Protein 4N91 (pdb70)

Radius of gyration: 19.07 Å; Cα contacts (8 Å, |Δi|>4): 587; chains: 1; bounding box: 36×55×44 Å

Solvent-accessible surface area: 12850 Å² total

InterPro domains:
  IPR004682 TRAP transporter solute receptor, DctP family [PIRSF006470] (8-317)
  IPR004682 TRAP transporter solute receptor, DctP family [TIGR00787] (36-278)
  IPR018389 TRAP transporter solute receptor DctP [PF03480] (36-317)
  IPR018389 TRAP transporter solute receptor DctP [PTHR33376] (1-332)
  IPR038404 TRAP transporter solute receptor DctP superfamily [G3DSA:3.40.190.170] (30-340)

Foldseek 3Di:
DAEAEEEEQFDCLALLVQLVVLLQCLLCVVVVVPYHYDYYYNQPCHFLVVVLCQLVPVHFKYKAWLQQCCVQPVQSCQQVFKPLAQDVQLVVVLCDCVQCVCVQCVRVVSFKGFQDWFDFDWKFKWFFDDADQFLVVQAPFEEEDEPHPLVQPCLSNHGYDYTLLCPQVCLVVVVGGIYMGALCCPRVVNLVRTQHTEPEIGIIITMMGGNCVQVPDDPVSNVSSSVSVVSSRVSSHVVNVVVSVVSVVVSVCRHDYHYHDHVNVCVSRVVSVVVSCVVDVVNVVSSVVSVVSCVVDHD

Sequence (299 aa):
KTIIRVGHNQSQNHPTHLGLLAFEEYVEDKLGDKYDIQVYPSELLGSQIDVQLTQTGAINICVASNAILETFNDVWEIFNLPYLFASSEAYHHVDDPEIVKPIFESTREGGFEGVTWLDAGSRSFYTKDKPVNSPEDLSGLKIRVQQQSPTNVRDLLGSSASPGFGEVYTALQSGIIDGAENNESLTDNGHGEVCKYYSSYDHQVPDIVIANYSWLEGLPEEDRKVFDEGFKVLNEVQRKEWKVAVDKAKEKASEGVEFIYPDQKPFVDAVAPLTKEVLERNDKLAPFYDAIQKYNEEYPA

B-factor: mean 26.46, std 11.67, range [7.42, 79.99]

Structure (mmCIF, N/CA/C/O backbone):
data_4N91
#
_entry.id   4N91
#
_cell.length_a   107.216
_cell.length_b   107.216
_cell.length_c   66.417
_cell.angle_alpha   90.00
_cell.angle_beta   90.00
_cell.angle_gamma   120.00
#
_symmetry.space_group_name_H-M   'P 31 2 1'
#
loop_
_entity.id
_entity.type
_entity.pdbx_description
1 polymer 'TRAP dicarboxylate transporter, DctP subunit'
2 non-polymer 'alpha-D-glucopyranuronic acid'
3 non-polymer 'beta-D-glucopyranuronic acid'
4 non-polymer 'CHLORIDE ION'
5 non-polymer 'TETRAETHYLENE GLYCOL'
6 water water
#
loop_
_atom_site.group_PDB
_atom_site.id
_atom_site.type_symbol
_atom_site.label_atom_id
_atom_site.label_alt_id
_atom_site.label_comp_id
_atom_site.label_asym_id
_atom_site.label_entity_id
_atom_site.label_seq_id
_atom_site.pdbx_PDB_ins_code
_atom_site.Cartn_x
_atom_site.Cartn_y
_atom_site.Cartn_z
_atom_site.occupancy
_atom_site.B_iso_or_equiv
_atom_site.auth_seq_id
_atom_site.auth_comp_id
_atom_site.auth_asym_id
_atom_site.auth_atom_id
_atom_site.pdbx_PDB_model_num
ATOM 1 N N . LYS A 1 30 ? 12.125 18.629 21.636 1.00 54.12 30 LYS A N 1
ATOM 2 C CA . LYS A 1 30 ? 12.159 19.760 20.710 1.00 51.12 30 LYS A CA 1
ATOM 3 C C . LYS A 1 30 ? 13.508 20.451 20.723 1.00 50.50 30 LYS A C 1
ATOM 4 O O . LYS A 1 30 ? 14.315 20.266 21.633 1.00 55.27 30 LYS A O 1
ATOM 22 N N . THR A 1 31 ? 13.728 21.275 19.709 1.00 41.84 31 THR A N 1
ATOM 23 C CA . THR A 1 31 ? 14.904 22.117 19.641 1.00 37.46 31 THR A CA 1
ATOM 24 C C . THR A 1 31 ? 14.588 23.420 20.373 1.00 28.80 31 THR A C 1
ATOM 25 O O . THR A 1 31 ? 13.629 24.103 20.027 1.00 32.33 31 THR A O 1
ATOM 36 N N . ILE A 1 32 ? 15.388 23.734 21.383 1.00 32.39 32 ILE A N 1
ATOM 37 C CA . ILE A 1 32 ? 15.207 24.952 22.168 1.00 30.94 32 ILE A CA 1
ATOM 38 C C . ILE A 1 32 ? 15.851 26.139 21.472 1.00 28.50 32 ILE A C 1
ATOM 39 O O . ILE A 1 32 ? 17.049 26.125 21.183 1.00 26.41 32 ILE A O 1
ATOM 55 N N . ILE A 1 33 ? 15.060 27.181 21.228 1.00 25.57 33 ILE A N 1
ATOM 56 C CA . ILE A 1 33 ? 15.580 28.417 20.674 1.00 20.40 33 ILE A CA 1
ATOM 57 C C . ILE A 1 33 ? 15.570 29.477 21.771 1.00 21.84 33 ILE A C 1
ATOM 58 O O . ILE A 1 33 ? 14.516 29.845 22.263 1.00 25.01 33 ILE A O 1
ATOM 74 N N . ARG A 1 34 ? 16.754 29.919 22.165 1.00 18.55 34 ARG A N 1
ATOM 75 C CA . ARG A 1 34 ? 16.899 30.868 23.274 1.00 16.33 34 ARG A CA 1
ATOM 76 C C . ARG A 1 34 ? 17.015 32.291 22.756 1.00 21.65 34 ARG A C 1
ATOM 77 O O . ARG A 1 34 ? 17.850 32.595 21.900 1.00 17.95 34 ARG A O 1
ATOM 98 N N . VAL A 1 35 ? 16.173 33.162 23.300 1.00 16.93 35 VAL A N 1
ATOM 99 C CA . VAL A 1 35 ? 16.026 34.518 22.813 1.00 15.89 35 VAL A CA 1
ATOM 100 C C . VAL A 1 35 ? 16.138 35.430 24.024 1.00 18.13 35 VAL A C 1
ATOM 101 O O . VAL A 1 35 ? 15.438 35.239 25.033 1.00 19.48 35 VAL A O 1
ATOM 114 N N . GLY A 1 36 ? 17.054 36.380 23.964 1.00 14.72 36 GLY A N 1
ATOM 115 C CA . GLY A 1 36 ? 17.221 37.290 25.071 1.00 12.79 36 GLY A CA 1
ATOM 116 C C . GLY A 1 36 ? 17.028 38.754 24.774 1.00 14.59 36 GLY A C 1
ATOM 117 O O . GLY A 1 36 ? 17.305 39.240 23.674 1.00 15.53 36 GLY A O 1
ATOM 121 N N . HIS A 1 37 ? 16.595 39.482 25.801 1.00 13.99 37 HIS A N 1
ATOM 122 C CA . HIS A 1 37 ? 16.566 40.927 25.754 1.00 11.69 37 HIS A CA 1
ATOM 123 C C . HIS A 1 37 ? 16.647 41.510 27.165 1.00 13.52 37 HIS A C 1
ATOM 124 O O . HIS A 1 37 ? 16.596 40.759 28.139 1.00 14.18 37 HIS A O 1
ATOM 139 N N . ASN A 1 38 ? 16.837 42.823 27.276 1.00 12.35 38 ASN A N 1
ATOM 140 C CA . ASN A 1 38 ? 17.132 43.448 28.555 1.00 13.92 38 ASN A CA 1
ATOM 141 C C . ASN A 1 38 ? 15.996 44.259 29.162 1.00 14.40 38 ASN A C 1
ATOM 142 O O . ASN A 1 38 ? 16.199 44.983 30.129 1.00 14.37 38 ASN A O 1
ATOM 153 N N . GLN A 1 39 ? 14.814 44.158 28.576 1.00 13.10 39 GLN A N 1
ATOM 154 C CA . GLN A 1 39 ? 13.641 44.955 28.978 1.00 13.76 39 GLN A CA 1
ATOM 155 C C . GLN A 1 39 ? 12.721 44.177 29.897 1.00 13.85 39 GLN A C 1
ATOM 156 O O . GLN A 1 39 ? 12.781 42.954 29.999 1.00 13.66 39 GLN A O 1
ATOM 170 N N . SER A 1 40 ? 11.824 44.901 30.549 1.00 15.34 40 SER A N 1
ATOM 171 C CA . SER A 1 40 ? 10.821 44.257 31.363 1.00 14.13 40 SER A CA 1
ATOM 172 C C . SER A 1 40 ? 9.820 43.478 30.524 1.00 14.76 40 SER A C 1
ATOM 173 O O . SER A 1 40 ? 9.702 43.660 29.288 1.00 16.24 40 SER A O 1
ATOM 181 N N . GLN A 1 41 ? 9.046 42.644 31.207 1.00 17.28 41 GLN A N 1
ATOM 182 C CA . GLN A 1 41 ? 7.982 41.879 30.560 1.00 17.21 41 GLN A CA 1
ATOM 183 C C . GLN A 1 41 ? 6.818 42.735 30.050 1.00 17.81 41 GLN A C 1
ATOM 184 O O . GLN A 1 41 ? 6.013 42.253 29.265 1.00 22.88 41 GLN A O 1
ATOM 198 N N . ASN A 1 42 ? 6.736 43.995 30.469 1.00 17.77 42 ASN A N 1
ATOM 199 C CA . ASN A 1 42 ? 5.694 44.897 29.986 1.00 19.04 42 ASN A CA 1
ATOM 200 C C . ASN A 1 42 ? 6.110 45.692 28.750 1.00 17.80 42 ASN A C 1
ATOM 201 O O . ASN A 1 42 ? 5.293 46.354 28.122 1.00 19.55 42 ASN A O 1
ATOM 212 N N . HIS A 1 43 ? 7.393 45.637 28.419 1.00 15.73 43 HIS A N 1
ATOM 213 C CA . HIS A 1 43 ? 7.937 46.502 27.383 1.00 14.92 43 HIS A CA 1
ATOM 214 C C . HIS A 1 43 ? 7.529 45.978 25.989 1.00 14.63 43 HIS A C 1
ATOM 215 O O . HIS A 1 43 ? 7.435 44.786 25.787 1.00 14.60 43 HIS A O 1
ATOM 230 N N . PRO A 1 44 ? 7.309 46.877 25.013 1.00 14.46 44 PRO A N 1
ATOM 231 C CA . PRO A 1 44 ? 7.008 46.491 23.618 1.00 14.57 44 PRO A CA 1
ATOM 232 C C . PRO A 1 44 ? 7.869 45.372 23.046 1.00 13.91 44 PRO A C 1
ATOM 233 O O . PRO A 1 44 ? 7.405 44.539 22.282 1.00 14.27 44 PRO A O 1
ATOM 244 N N . THR A 1 45 ? 9.159 45.396 23.325 1.00 13.22 45 THR A N 1
ATOM 245 C CA . THR A 1 45 ? 10.054 44.341 22.857 1.00 14.56 45 THR A CA 1
ATOM 246 C C . THR A 1 45 ? 9.709 42.973 23.378 1.00 15.23 45 THR A C 1
ATOM 247 O O . THR A 1 45 ? 9.757 41.997 22.634 1.00 13.72 45 THR A O 1
ATOM 258 N N . HIS A 1 46 ? 9.337 42.866 24.654 1.00 14.70 46 HIS A N 1
ATOM 259 C CA . HIS A 1 46 ? 8.897 41.586 25.165 1.00 14.29 46 HIS A CA 1
ATOM 260 C C . HIS A 1 46 ? 7.582 41.153 24.491 1.00 13.77 46 HIS A C 1
ATOM 261 O O . HIS A 1 46 ? 7.444 40.003 24.095 1.00 14.81 46 HIS A O 1
ATOM 276 N N . LEU A 1 47 ? 6.646 42.091 24.328 1.00 13.49 47 LEU A N 1
ATOM 277 C CA . LEU A 1 47 ? 5.360 41.787 23.704 1.00 14.43 47 LEU A CA 1
ATOM 278 C C . LEU A 1 47 ? 5.585 41.349 22.258 1.00 15.01 47 LEU A C 1
ATOM 279 O O . LEU A 1 47 ? 4.948 40.406 21.794 1.00 17.81 47 LEU A O 1
ATOM 295 N N . GLY A 1 48 ? 6.477 42.024 21.543 1.00 15.59 48 GLY A N 1
ATOM 296 C CA . GLY A 1 48 ? 6.807 41.595 20.192 1.00 15.46 48 GLY A CA 1
ATOM 297 C C . GLY A 1 48 ? 7.417 40.199 20.155 1.00 17.35 48 GLY A C 1
ATOM 298 O O . GLY A 1 48 ? 7.104 39.365 19.288 1.00 16.11 48 GLY A O 1
ATOM 302 N N . LEU A 1 49 ? 8.318 39.926 21.083 1.00 14.28 49 LEU A N 1
ATOM 303 C CA . LEU A 1 49 ? 8.962 38.614 21.081 1.00 16.29 49 LEU A CA 1
ATOM 304 C C . LEU A 1 49 ? 7.993 37.499 21.468 1.00 18.51 49 LEU A C 1
ATOM 305 O O . LEU A 1 49 ? 8.101 36.375 20.962 1.00 19.89 49 LEU A O 1
ATOM 321 N N . LEU A 1 50 ? 7.029 37.793 22.333 1.00 16.89 50 LEU A N 1
ATOM 322 C CA . LEU A 1 50 ? 5.995 36.822 22.654 1.00 17.94 50 LEU A CA 1
ATOM 323 C C . LEU A 1 50 ? 5.170 36.538 21.386 1.00 20.29 50 LEU A C 1
ATOM 324 O O . LEU A 1 50 ? 4.754 35.403 21.140 1.00 20.76 50 LEU A O 1
ATOM 340 N N . ALA A 1 51 ? 4.931 37.565 20.581 1.00 19.46 51 ALA A N 1
ATOM 341 C CA . ALA A 1 51 ? 4.190 37.367 19.315 1.00 18.40 51 ALA A CA 1
ATOM 342 C C . ALA A 1 51 ? 5.006 36.510 18.331 1.00 17.25 51 ALA A C 1
ATOM 343 O O . ALA A 1 51 ? 4.483 35.615 17.656 1.00 19.25 51 ALA A O 1
ATOM 350 N N . PHE A 1 52 ? 6.301 36.780 18.267 1.00 19.16 52 PHE A N 1
ATOM 351 C CA . PHE A 1 52 ? 7.243 35.945 17.520 1.00 18.45 52 PHE A CA 1
ATOM 352 C C . PHE A 1 52 ? 7.148 34.476 17.942 1.00 19.15 52 PHE A C 1
ATOM 353 O O . PHE A 1 52 ? 7.011 33.573 17.091 1.00 18.37 52 PHE A O 1
ATOM 370 N N . GLU A 1 53 ? 7.213 34.238 19.254 1.00 19.10 53 GLU A N 1
ATOM 371 C CA . GLU A 1 53 ? 7.159 32.888 19.787 1.00 20.55 53 GLU A CA 1
ATOM 372 C C . GLU A 1 53 ? 5.859 32.208 19.394 1.00 23.27 53 GLU A C 1
ATOM 373 O O . GLU A 1 53 ? 5.844 31.057 18.943 1.00 24.01 53 GLU A O 1
ATOM 385 N N . GLU A 1 54 ? 4.753 32.920 19.556 1.00 22.34 54 GLU A N 1
ATOM 386 C CA . GLU A 1 54 ? 3.464 32.333 19.251 1.00 21.66 54 GLU A CA 1
ATOM 387 C C . GLU A 1 54 ? 3.336 32.044 17.745 1.00 22.86 54 GLU A C 1
ATOM 388 O O . GLU A 1 54 ? 2.827 30.991 17.331 1.00 24.73 54 GLU A O 1
ATOM 400 N N . TYR A 1 55 ? 3.795 32.973 16.919 1.00 20.14 55 TYR A N 1
ATOM 401 C CA . TYR A 1 55 ? 3.724 32.783 15.483 1.00 21.08 55 TYR A CA 1
ATOM 402 C C . TYR A 1 55 ? 4.484 31.530 15.073 1.00 23.87 55 TYR A C 1
ATOM 403 O O . TYR A 1 55 ? 3.959 30.678 14.346 1.00 24.98 55 TYR A O 1
ATOM 421 N N . VAL A 1 56 ? 5.728 31.417 15.523 1.00 21.23 56 VAL A N 1
ATOM 422 C CA . VAL A 1 56 ? 6.574 30.323 15.071 1.00 23.58 56 VAL A CA 1
ATOM 423 C C . VAL A 1 56 ? 6.078 28.994 15.623 1.00 26.41 56 VAL A C 1
ATOM 424 O O . VAL A 1 56 ? 6.006 28.006 14.898 1.00 26.83 56 VAL A O 1
ATOM 437 N N . GLU A 1 57 ? 5.727 28.963 16.902 1.00 25.22 57 GLU A N 1
ATOM 438 C CA . GLU A 1 57 ? 5.287 27.724 17.519 1.00 27.16 57 GLU A CA 1
ATOM 439 C C . GLU A 1 57 ? 3.953 27.243 16.952 1.00 31.40 57 GLU A C 1
ATOM 440 O O . GLU A 1 57 ? 3.697 26.042 16.901 1.00 30.57 57 GLU A O 1
ATOM 452 N N . ASP A 1 58 ? 3.109 28.171 16.515 1.00 26.92 58 ASP A N 1
ATOM 453 C CA . ASP A 1 58 ? 1.851 27.790 15.883 1.00 29.26 58 ASP A CA 1
ATOM 454 C C . ASP A 1 58 ? 2.099 27.044 14.577 1.00 35.77 58 ASP A C 1
ATOM 455 O O . ASP A 1 58 ? 1.326 26.151 14.219 1.00 35.26 58 ASP A O 1
ATOM 464 N N . LYS A 1 59 ? 3.155 27.401 13.852 1.00 29.28 59 LYS A N 1
ATOM 465 C CA . LYS A 1 59 ? 3.422 26.750 12.567 1.00 35.57 59 LYS A CA 1
ATOM 466 C C . LYS A 1 59 ? 4.313 25.516 12.717 1.00 36.75 59 LYS A C 1
ATOM 467 O O . LYS A 1 59 ? 4.213 24.575 11.930 1.00 39.12 59 LYS A O 1
ATOM 486 N N . LEU A 1 60 ? 5.172 25.529 13.728 1.00 31.44 60 LEU A N 1
ATOM 487 C CA . LEU A 1 60 ? 6.257 24.567 13.875 1.00 36.41 60 LEU A CA 1
ATOM 488 C C . LEU A 1 60 ? 6.486 24.184 15.350 1.00 44.99 60 LEU A C 1
ATOM 489 O O . LEU A 1 60 ? 7.619 23.897 15.752 1.00 44.47 60 LEU A O 1
ATOM 505 N N . GLY A 1 61 ? 5.435 24.197 16.164 1.00 48.91 61 GLY A N 1
ATOM 506 C CA . GLY A 1 61 ? 5.597 24.004 17.601 1.00 47.36 61 GLY A CA 1
ATOM 507 C C . GLY A 1 61 ? 6.001 22.599 18.022 1.00 49.67 61 GLY A C 1
ATOM 508 O O . GLY A 1 61 ? 6.592 22.404 19.090 1.00 52.65 61 GLY A O 1
ATOM 512 N N . ASP A 1 62 ? 5.680 21.608 17.199 1.00 51.13 62 ASP A N 1
ATOM 513 C CA . ASP A 1 62 ? 6.118 20.246 17.479 1.00 55.74 62 ASP A CA 1
ATOM 514 C C . ASP A 1 62 ? 7.646 20.158 17.462 1.00 56.98 62 ASP A C 1
ATOM 515 O O . ASP A 1 62 ? 8.221 19.221 18.014 1.00 61.40 62 ASP A O 1
ATOM 524 N N . LYS A 1 63 ? 8.297 21.133 16.827 1.00 44.39 63 LYS A N 1
ATOM 525 C CA . LYS A 1 63 ? 9.724 21.040 16.528 1.00 37.52 63 LYS A CA 1
ATOM 526 C C . LYS A 1 63 ? 10.592 22.020 17.309 1.00 34.42 63 LYS A C 1
ATOM 527 O O . LYS A 1 63 ? 11.736 21.713 17.644 1.00 34.05 63 LYS A O 1
ATOM 546 N N . TYR A 1 64 ? 10.068 23.212 17.565 1.00 31.56 64 TYR A N 1
ATOM 547 C CA . TYR A 1 64 ? 10.844 24.226 18.254 1.00 29.97 64 TYR A CA 1
ATOM 548 C C . TYR A 1 64 ? 10.124 24.725 19.492 1.00 33.18 64 TYR A C 1
ATOM 549 O O . TYR A 1 64 ? 8.916 24.955 19.478 1.00 35.72 64 TYR A O 1
ATOM 567 N N . ASP A 1 65 ? 10.884 24.884 20.567 1.00 30.28 65 ASP A N 1
ATOM 568 C CA . ASP A 1 65 ? 10.400 25.563 21.750 1.00 31.13 65 ASP A CA 1
ATOM 569 C C . ASP A 1 65 ? 11.168 26.874 21.848 1.00 27.77 65 ASP A C 1
ATOM 570 O O . ASP A 1 65 ? 12.360 26.872 22.118 1.00 27.59 65 ASP A O 1
ATOM 579 N N . ILE A 1 66 ? 10.494 27.985 21.580 1.00 27.28 66 ILE A N 1
ATOM 580 C CA . ILE A 1 66 ? 11.143 29.296 21.684 1.00 26.79 66 ILE A CA 1
ATOM 581 C C . ILE A 1 66 ? 11.033 29.804 23.117 1.00 25.70 66 ILE A C 1
ATOM 582 O O . ILE A 1 66 ? 9.938 29.896 23.666 1.00 24.47 66 ILE A O 1
ATOM 598 N N . GLN A 1 67 ? 12.175 30.100 23.741 1.00 21.61 67 GLN A N 1
ATOM 599 C CA . GLN A 1 67 ? 12.180 30.594 25.110 1.00 21.77 67 GLN A CA 1
ATOM 600 C C . GLN A 1 67 ? 12.717 32.013 25.184 1.00 21.15 67 GLN A C 1
ATOM 601 O O . GLN A 1 67 ? 13.828 32.272 24.744 1.00 22.00 67 GLN A O 1
ATOM 615 N N . VAL A 1 68 ? 11.907 32.923 25.726 1.00 18.93 68 VAL A N 1
ATOM 616 C CA . VAL A 1 68 ? 12.246 34.337 25.747 1.00 17.85 68 VAL A CA 1
ATOM 617 C C . VAL A 1 68 ? 12.687 34.698 27.164 1.00 21.99 68 VAL A C 1
ATOM 618 O O . VAL A 1 68 ? 11.985 34.431 28.128 1.00 23.26 68 VAL A O 1
ATOM 631 N N . TYR A 1 69 ? 13.884 35.266 27.276 1.00 16.66 69 TYR A N 1
ATOM 632 C CA . TYR A 1 69 ? 14.469 35.643 28.540 1.00 15.05 69 TYR A CA 1
ATOM 633 C C . TYR A 1 69 ? 14.557 37.166 28.655 1.00 20.37 69 TYR A C 1
ATOM 634 O O . TYR A 1 69 ? 15.477 37.795 28.103 1.00 17.30 69 TYR A O 1
ATOM 652 N N . PRO A 1 70 ? 13.622 37.773 29.397 1.00 18.32 70 PRO A N 1
ATOM 653 C CA . PRO A 1 70 ? 13.610 39.227 29.522 1.00 15.00 70 PRO A CA 1
ATOM 654 C C . PRO A 1 70 ? 14.583 39.730 30.590 1.00 16.27 70 PRO A C 1
ATOM 655 O O . PRO A 1 70 ? 15.301 38.932 31.193 1.00 18.83 70 PRO A O 1
ATOM 666 N N . SER A 1 71 ? 14.605 41.048 30.776 1.00 18.86 71 SER A N 1
ATOM 667 C CA . SER A 1 71 ? 15.245 41.704 31.933 1.00 16.97 71 SER A CA 1
ATOM 668 C C . SER A 1 71 ? 16.649 41.208 32.282 1.00 17.54 71 SER A C 1
ATOM 669 O O . SER A 1 71 ? 17.018 40.996 33.470 1.00 20.66 71 SER A O 1
ATOM 677 N N . GLU A 1 72 ? 17.462 41.043 31.259 1.00 15.60 72 GLU A N 1
ATOM 678 C CA . GLU A 1 72 ? 18.910 40.653 31.452 1.00 25.04 72 GLU A CA 1
ATOM 679 C C . GLU A 1 72 ? 19.106 39.299 32.166 1.00 36.28 72 GLU A C 1
ATOM 680 O O . GLU A 1 72 ? 20.133 39.063 32.826 1.00 26.22 72 GLU A O 1
ATOM 692 N N . LEU A 1 73 ? 18.131 38.405 32.062 1.00 29.64 73 LEU A N 1
ATOM 693 C CA . LEU A 1 73 ? 18.331 37.063 32.563 1.00 14.89 73 LEU A CA 1
ATOM 694 C C . LEU A 1 73 ? 19.512 36.357 31.832 1.00 19.26 73 LEU A C 1
ATOM 695 O O . LEU A 1 73 ? 20.072 35.398 32.334 1.00 28.51 73 LEU A O 1
ATOM 711 N N . LEU A 1 74 ? 19.883 36.781 30.648 1.00 31.84 74 LEU A N 1
ATOM 712 C CA . LEU A 1 74 ? 20.991 36.104 29.989 1.00 24.24 74 LEU A CA 1
ATOM 713 C C . LEU A 1 74 ? 22.233 36.973 30.043 1.00 28.04 74 LEU A C 1
ATOM 714 O O . LEU A 1 74 ? 23.215 36.711 29.353 1.00 36.59 74 LEU A O 1
ATOM 730 N N . GLY A 1 75 ? 22.170 37.999 30.868 1.00 25.07 75 GLY A N 1
ATOM 731 C CA . GLY A 1 75 ? 23.241 38.966 30.970 1.00 39.35 75 GLY A CA 1
ATOM 732 C C . GLY A 1 75 ? 22.861 40.340 30.442 1.00 31.63 75 GLY A C 1
ATOM 733 O O . GLY A 1 75 ? 21.779 40.534 29.868 1.00 31.19 75 GLY A O 1
ATOM 737 N N . SER A 1 76 ? 23.759 41.295 30.649 1.00 13.48 76 SER A N 1
ATOM 738 C CA . SER A 1 76 ? 23.679 42.596 30.027 1.00 14.25 76 SER A CA 1
ATOM 739 C C . SER A 1 76 ? 23.699 42.435 28.502 1.00 15.34 76 SER A C 1
ATOM 740 O O . SER A 1 76 ? 24.004 41.359 27.975 1.00 16.33 76 SER A O 1
ATOM 748 N N . GLN A 1 77 ? 23.356 43.486 27.771 1.00 14.47 77 GLN A N 1
ATOM 749 C CA . GLN A 1 77 ? 23.314 43.374 26.328 1.00 15.34 77 GLN A CA 1
ATOM 750 C C . GLN A 1 77 ? 24.663 42.939 25.740 1.00 18.24 77 GLN A C 1
ATOM 751 O O . GLN A 1 77 ? 24.741 42.090 24.840 1.00 16.41 77 GLN A O 1
ATOM 765 N N . ILE A 1 78 ? 25.740 43.514 26.256 1.00 16.06 78 ILE A N 1
ATOM 766 C CA . ILE A 1 78 ? 27.079 43.097 25.810 1.00 18.82 78 ILE A CA 1
ATOM 767 C C . ILE A 1 78 ? 27.324 41.607 26.037 1.00 18.82 78 ILE A C 1
ATOM 768 O O . ILE A 1 78 ? 27.842 40.953 25.133 1.00 25.51 78 ILE A O 1
ATOM 784 N N . ASP A 1 79 ? 26.938 41.084 27.207 1.00 18.88 79 ASP A N 1
ATOM 785 C CA . ASP A 1 79 ? 26.975 39.645 27.564 1.00 19.19 79 ASP A CA 1
ATOM 786 C C . ASP A 1 79 ? 26.222 38.858 26.445 1.00 17.36 79 ASP A C 1
ATOM 787 O O . ASP A 1 79 ? 26.728 37.880 25.877 1.00 18.96 79 ASP A O 1
ATOM 813 N N . VAL A 1 81 ? 25.193 39.670 23.324 1.00 14.54 81 VAL A N 1
ATOM 814 C CA . VAL A 1 81 ? 25.730 39.699 21.964 1.00 16.68 81 VAL A CA 1
ATOM 815 C C . VAL A 1 81 ? 26.841 38.642 21.854 1.00 19.22 81 VAL A C 1
ATOM 816 O O . VAL A 1 81 ? 26.909 37.895 20.861 1.00 20.03 81 VAL A O 1
ATOM 829 N N . GLN A 1 82 ? 27.691 38.559 22.881 1.00 18.58 82 GLN A N 1
ATOM 830 C CA . GLN A 1 82 ? 28.771 37.578 22.871 1.00 19.08 82 GLN A CA 1
ATOM 831 C C . GLN A 1 82 ? 28.253 36.140 22.922 1.00 23.12 82 GLN A C 1
ATOM 832 O O . GLN A 1 82 ? 28.809 35.259 22.253 1.00 24.31 82 GLN A O 1
ATOM 846 N N . LEU A 1 83 ? 27.182 35.897 23.668 1.00 18.79 83 LEU A N 1
ATOM 847 C CA . LEU A 1 83 ? 26.559 34.577 23.708 1.00 21.17 83 LEU A CA 1
ATOM 848 C C . LEU A 1 83 ? 25.922 34.250 22.361 1.00 22.12 83 LEU A C 1
ATOM 849 O O . LEU A 1 83 ? 25.818 33.080 21.981 1.00 22.17 83 LEU A O 1
ATOM 865 N N . THR A 1 84 ? 25.484 35.280 21.648 1.00 18.07 84 THR A N 1
ATOM 866 C CA . THR A 1 84 ? 24.874 35.061 20.322 1.00 17.78 84 THR A CA 1
ATOM 867 C C . THR A 1 84 ? 25.960 34.723 19.308 1.00 19.66 84 THR A C 1
ATOM 868 O O . THR A 1 84 ? 25.765 33.880 18.429 1.00 20.48 84 THR A O 1
ATOM 879 N N . GLN A 1 85 ? 27.119 35.361 19.447 1.00 19.00 85 GLN A N 1
ATOM 880 C CA . GLN A 1 85 ? 28.261 35.061 18.586 1.00 21.22 85 GLN A CA 1
ATOM 881 C C . GLN A 1 85 ? 28.658 33.587 18.626 1.00 20.38 85 GLN A C 1
ATOM 882 O O . GLN A 1 85 ? 29.017 33.019 17.594 1.00 22.04 85 GLN A O 1
ATOM 896 N N . THR A 1 86 ? 28.621 32.973 19.808 1.00 23.88 86 THR A N 1
ATOM 897 C CA . THR A 1 86 ? 29.045 31.583 19.959 1.00 27.26 86 THR A CA 1
ATOM 898 C C . THR A 1 86 ? 27.910 30.600 19.727 1.00 28.96 86 THR A C 1
ATOM 899 O O . THR A 1 86 ? 28.138 29.398 19.606 1.00 27.93 86 THR A O 1
ATOM 910 N N . GLY A 1 87 ? 26.679 31.102 19.685 1.00 23.65 87 GLY A N 1
ATOM 911 C CA . GLY A 1 87 ? 25.521 30.248 19.521 1.00 23.02 87 GLY A CA 1
ATOM 912 C C . GLY A 1 87 ? 24.991 29.707 20.830 1.00 22.99 87 GLY A C 1
ATOM 913 O O . GLY A 1 87 ? 24.074 28.895 20.834 1.00 29.05 87 GLY A O 1
ATOM 917 N N . ALA A 1 88 ? 25.542 30.162 21.948 1.00 22.07 88 ALA A N 1
ATOM 918 C CA . ALA A 1 88 ? 25.023 29.764 23.258 1.00 21.37 88 ALA A CA 1
ATOM 919 C C . ALA A 1 88 ? 23.570 30.224 23.436 1.00 24.35 88 ALA A C 1
ATOM 920 O O . ALA A 1 88 ? 22.754 29.560 24.093 1.00 26.31 88 ALA A O 1
ATOM 927 N N . ILE A 1 89 ? 23.240 31.355 22.838 1.00 21.16 89 ILE A N 1
ATOM 928 C CA . ILE A 1 89 ? 21.842 31.655 22.585 1.00 27.51 89 ILE A CA 1
ATOM 929 C C . ILE A 1 89 ? 21.662 31.935 21.091 1.00 22.78 89 ILE A C 1
ATOM 930 O O . ILE A 1 89 ? 22.641 32.219 20.372 1.00 23.48 89 ILE A O 1
ATOM 946 N N . ASN A 1 90 ? 20.423 31.858 20.628 1.00 19.13 90 ASN A N 1
ATOM 947 C CA . ASN A 1 90 ? 20.162 31.923 19.193 1.00 17.57 90 ASN A CA 1
ATOM 948 C C . ASN A 1 90 ? 19.910 33.351 18.684 1.00 19.33 90 ASN A C 1
ATOM 949 O O . ASN A 1 90 ? 20.339 33.723 17.596 1.00 18.57 90 ASN A O 1
ATOM 960 N N . ILE A 1 91 ? 19.199 34.137 19.488 1.00 17.08 91 ILE A N 1
ATOM 961 C CA . ILE A 1 91 ? 18.704 35.452 19.074 1.00 16.57 91 ILE A CA 1
ATOM 962 C C . ILE A 1 91 ? 18.782 36.375 20.276 1.00 18.09 91 ILE A C 1
ATOM 963 O O . ILE A 1 91 ? 18.496 35.959 21.400 1.00 16.54 91 ILE A O 1
ATOM 979 N N . CYS A 1 92 ? 19.197 37.612 20.052 1.00 14.77 92 CYS A N 1
ATOM 980 C CA . CYS A 1 92 ? 19.009 38.612 21.097 1.00 15.22 92 CYS A CA 1
ATOM 981 C C . CYS A 1 92 ? 18.734 39.967 20.512 1.00 16.84 92 CYS A C 1
ATOM 982 O O . CYS A 1 92 ? 18.829 40.180 19.311 1.00 14.97 92 CYS A O 1
ATOM 990 N N . VAL A 1 93 ? 18.376 40.893 21.389 1.00 12.30 93 VAL A N 1
ATOM 991 C CA . VAL A 1 93 ? 18.159 42.265 20.979 1.00 11.12 93 VAL A CA 1
ATOM 992 C C . VAL A 1 93 ? 19.297 43.097 21.509 1.00 13.61 93 VAL A C 1
ATOM 993 O O . VAL A 1 93 ? 19.586 43.055 22.701 1.00 15.40 93 VAL A O 1
ATOM 1006 N N . ALA A 1 94 ? 19.915 43.869 20.622 1.00 12.92 94 ALA A N 1
ATOM 1007 C CA . ALA A 1 94 ? 20.998 44.763 20.999 1.00 14.63 94 ALA A CA 1
ATOM 1008 C C . ALA A 1 94 ? 20.785 46.140 20.394 1.00 16.35 94 ALA A C 1
ATOM 1009 O O . ALA A 1 94 ? 20.393 46.261 19.237 1.00 16.81 94 ALA A O 1
ATOM 1016 N N . SER A 1 95 ? 21.061 47.191 21.157 1.00 14.49 95 SER A N 1
ATOM 1017 C CA . SER A 1 95 ? 21.009 48.525 20.597 1.00 13.07 95 SER A CA 1
ATOM 1018 C C . SER A 1 95 ? 22.084 48.681 19.544 1.00 13.04 95 SER A C 1
ATOM 1019 O O . SER A 1 95 ? 23.206 48.182 19.689 1.00 15.44 95 SER A O 1
ATOM 1027 N N . ASN A 1 96 ? 21.743 49.370 18.476 1.00 14.44 96 ASN A N 1
ATOM 1028 C CA . ASN A 1 96 ? 22.718 49.661 17.430 1.00 13.22 96 ASN A CA 1
ATOM 1029 C C . ASN A 1 96 ? 23.962 50.339 18.026 1.00 14.44 96 ASN A C 1
ATOM 1030 O O . ASN A 1 96 ? 25.076 50.215 17.495 1.00 15.69 96 ASN A O 1
ATOM 1041 N N . ALA A 1 97 ? 23.763 51.075 19.119 1.00 15.03 97 ALA A N 1
ATOM 1042 C CA . ALA A 1 97 ? 24.854 51.808 19.758 1.00 17.05 97 ALA A CA 1
ATOM 1043 C C . ALA A 1 97 ? 26.049 50.896 20.036 1.00 18.06 97 ALA A C 1
ATOM 1044 O O . ALA A 1 97 ? 27.192 51.313 19.901 1.00 17.21 97 ALA A O 1
ATOM 1051 N N . ILE A 1 98 ? 25.801 49.672 20.488 1.00 12.57 98 ILE A N 1
ATOM 1052 C CA . ILE A 1 98 ? 26.903 48.802 20.871 1.00 16.42 98 ILE A CA 1
ATOM 1053 C C . ILE A 1 98 ? 27.426 47.937 19.734 1.00 15.32 98 ILE A C 1
ATOM 1054 O O . ILE A 1 98 ? 28.531 47.427 19.795 1.0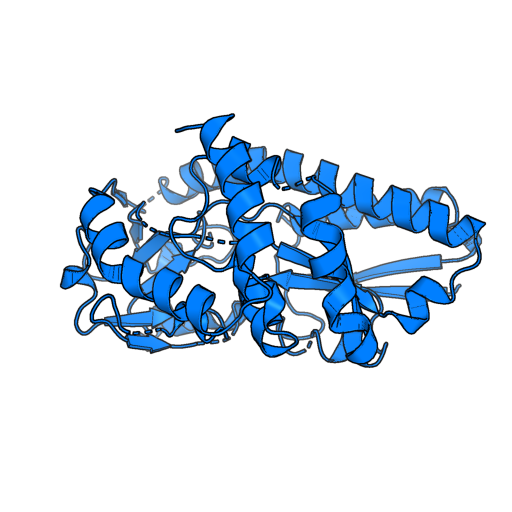0 16.34 98 ILE A O 1
ATOM 1070 N N . LEU A 1 99 ? 26.660 47.808 18.659 1.00 15.00 99 LEU A N 1
ATOM 1071 C CA . LEU A 1 99 ? 27.074 46.942 17.563 1.00 14.94 99 LEU A CA 1
ATOM 1072 C C . LEU A 1 99 ? 28.238 47.536 16.782 1.00 14.86 99 LEU A C 1
ATOM 1073 O O . LEU A 1 99 ? 28.988 46.805 16.151 1.00 16.70 99 LEU A O 1
ATOM 1089 N N . GLU A 1 100 ? 28.422 48.851 16.863 1.00 16.09 100 GLU A N 1
ATOM 1090 C CA . GLU A 1 100 ? 29.555 49.494 16.200 1.00 16.83 100 GLU A CA 1
ATOM 1091 C C . GLU A 1 100 ? 30.912 49.012 16.693 1.00 20.77 100 GLU A C 1
ATOM 1092 O O . GLU A 1 100 ? 31.891 49.191 16.009 1.00 22.38 100 GLU A O 1
ATOM 1104 N N . THR A 1 101 ? 30.970 48.401 17.872 1.00 20.41 101 THR A N 1
ATOM 1105 C CA . THR A 1 101 ? 32.219 47.859 18.387 1.00 21.51 101 THR A CA 1
ATOM 1106 C C . THR A 1 101 ? 32.492 46.458 17.831 1.00 20.72 101 THR A C 1
ATOM 1107 O O . THR A 1 101 ? 33.587 45.948 17.974 1.00 22.22 101 THR A O 1
ATOM 1118 N N . PHE A 1 102 ? 31.496 45.868 17.179 1.00 19.45 102 PHE A N 1
ATOM 1119 C CA . PHE A 1 102 ? 31.642 44.568 16.536 1.00 19.20 102 PHE A CA 1
ATOM 1120 C C . PHE A 1 102 ? 31.949 44.712 15.051 1.00 22.76 102 PHE A C 1
ATOM 1121 O O . PHE A 1 102 ? 32.651 43.878 14.482 1.00 23.78 102 PHE A O 1
ATOM 1138 N N . ASN A 1 103 ? 31.417 45.754 14.429 1.00 21.58 103 ASN A N 1
ATOM 1139 C CA . ASN A 1 103 ? 31.777 46.128 13.058 1.00 20.60 103 ASN A CA 1
ATOM 1140 C C . ASN A 1 103 ? 31.470 47.599 12.891 1.00 19.70 103 ASN A C 1
ATOM 1141 O O . ASN A 1 103 ? 30.385 48.062 13.248 1.00 19.99 103 ASN A O 1
ATOM 1152 N N . ASP A 1 104 ? 32.419 48.347 12.336 1.00 24.31 104 ASP A N 1
ATOM 1153 C CA . ASP A 1 104 ? 32.276 49.793 12.284 1.00 23.47 104 ASP A CA 1
ATOM 1154 C C . ASP A 1 104 ? 31.139 50.302 11.393 1.00 25.85 104 ASP A C 1
ATOM 1155 O O . ASP A 1 104 ? 30.721 51.441 11.547 1.00 23.98 104 ASP A O 1
ATOM 1164 N N . VAL A 1 105 ? 30.642 49.497 10.458 1.00 21.25 105 VAL A N 1
ATOM 1165 C CA . VAL A 1 105 ? 29.602 50.000 9.581 1.00 20.00 105 VAL A CA 1
ATOM 1166 C C . VAL A 1 105 ? 28.293 50.281 10.337 1.00 18.27 105 VAL A C 1
ATOM 1167 O O . VAL A 1 105 ? 27.473 51.079 9.884 1.00 18.67 105 VAL A O 1
ATOM 1180 N N . TRP A 1 106 ? 28.099 49.657 11.494 1.00 17.24 106 TRP A N 1
ATOM 1181 C CA . TRP A 1 106 ? 26.876 49.953 12.272 1.00 17.62 106 TRP A CA 1
ATOM 1182 C C . TRP A 1 106 ? 26.842 51.412 12.747 1.00 18.43 106 TRP A C 1
ATOM 1183 O O . TRP A 1 106 ? 25.784 51.937 13.113 1.00 19.33 106 TRP A O 1
ATOM 1204 N N . GLU A 1 107 ? 28.002 52.062 12.738 1.00 17.88 107 GLU A N 1
ATOM 1205 C CA . GLU A 1 107 ? 28.138 53.466 13.138 1.00 16.52 107 GLU A CA 1
ATOM 1206 C C . GLU A 1 107 ? 27.134 54.361 12.469 1.00 15.69 107 GLU A C 1
ATOM 1207 O O . GLU A 1 107 ? 26.801 55.405 13.006 1.00 18.48 107 GLU A O 1
ATOM 1219 N N . ILE A 1 108 ? 26.717 54.005 11.260 1.00 17.99 108 ILE A N 1
ATOM 1220 C CA . ILE A 1 108 ? 25.837 54.880 10.483 1.00 20.29 108 ILE A CA 1
ATOM 1221 C C . ILE A 1 108 ? 24.594 55.333 11.267 1.00 16.25 108 ILE A C 1
ATOM 1222 O O . ILE A 1 108 ? 24.251 56.526 11.272 1.00 20.44 108 ILE A O 1
ATOM 1238 N N . PHE A 1 109 ? 23.928 54.396 11.926 1.00 16.54 109 PHE A N 1
ATOM 1239 C CA . PHE A 1 109 ? 22.679 54.741 12.631 1.00 18.59 109 PHE A CA 1
ATOM 1240 C C . PHE A 1 109 ? 22.908 55.327 14.031 1.00 25.34 109 PHE A C 1
ATOM 1241 O O . PHE A 1 109 ? 21.948 55.645 14.729 1.00 28.57 109 PHE A O 1
ATOM 1258 N N . ASN A 1 110 ? 24.161 55.460 14.438 1.00 15.93 110 ASN A N 1
ATOM 1259 C CA . ASN A 1 110 ? 24.506 56.112 15.713 1.00 20.86 110 ASN A CA 1
ATOM 1260 C C . ASN A 1 110 ? 24.851 57.590 15.568 1.00 21.17 110 ASN A C 1
ATOM 1261 O O . ASN A 1 110 ? 25.114 58.268 16.563 1.00 19.70 110 ASN A O 1
ATOM 1272 N N . LEU A 1 111 ? 24.826 58.105 14.343 1.00 17.95 111 LEU A N 1
ATOM 1273 C CA . LEU A 1 111 ? 25.144 59.510 14.115 1.00 19.59 111 LEU A CA 1
ATOM 1274 C C . LEU A 1 111 ? 24.070 60.402 14.737 1.00 22.55 111 LEU A C 1
ATOM 1275 O O . LEU A 1 111 ? 22.893 60.166 14.546 1.00 17.93 111 LEU A O 1
ATOM 1291 N N . PRO A 1 112 ? 24.476 61.442 15.471 1.00 19.79 112 PRO A N 1
ATOM 1292 C CA . PRO A 1 112 ? 23.509 62.390 16.021 1.00 21.43 112 PRO A CA 1
ATOM 1293 C C . PRO A 1 112 ? 22.841 63.233 14.942 1.00 17.58 112 PRO A C 1
ATOM 1294 O O . PRO A 1 112 ? 23.474 63.577 13.923 1.00 19.44 112 PRO A O 1
ATOM 1305 N N . TYR A 1 113 ? 21.565 63.531 15.169 1.00 16.54 113 TYR A N 1
ATOM 1306 C CA . TYR A 1 113 ? 20.790 64.396 14.297 1.00 20.55 113 TYR A CA 1
ATOM 1307 C C . TYR A 1 113 ? 20.886 63.943 12.855 1.00 22.22 113 TYR A C 1
ATOM 1308 O O . TYR A 1 113 ? 21.072 64.744 11.937 1.00 21.50 113 TYR A O 1
ATOM 1326 N N . LEU A 1 114 ? 20.724 62.642 12.677 1.00 18.89 114 LEU A N 1
ATOM 1327 C CA . LEU A 1 114 ? 20.843 62.023 11.374 1.00 23.20 114 LEU A CA 1
ATOM 1328 C C . LEU A 1 114 ? 19.513 62.066 10.658 1.00 23.85 114 LEU A C 1
ATOM 1329 O O . LEU A 1 114 ? 19.454 62.390 9.468 1.00 23.88 114 LEU A O 1
ATOM 1345 N N . PHE A 1 115 ? 18.431 61.762 11.370 1.00 20.54 115 PHE A N 1
ATOM 1346 C CA . PHE A 1 115 ? 17.123 61.691 10.719 1.00 21.49 115 PHE A CA 1
ATOM 1347 C C . PHE A 1 115 ? 16.279 62.942 10.918 1.00 21.96 115 PHE A C 1
ATOM 1348 O O . PHE A 1 115 ? 16.209 63.501 12.020 1.00 23.66 115 PHE A O 1
ATOM 1365 N N . ALA A 1 116 ? 15.625 63.382 9.854 1.00 23.12 116 ALA A N 1
ATOM 1366 C CA . ALA A 1 116 ? 14.864 64.626 9.929 1.00 27.97 116 ALA A CA 1
ATOM 1367 C C . ALA A 1 116 ? 13.579 64.441 10.721 1.00 30.86 116 ALA A C 1
ATOM 1368 O O . ALA A 1 116 ? 13.064 65.400 11.304 1.00 29.64 116 ALA A O 1
ATOM 1375 N N . SER A 1 117 ? 13.054 63.220 10.728 1.00 25.02 117 SER A N 1
ATOM 1376 C CA . SER A 1 117 ? 11.727 62.951 11.295 1.00 28.01 117 SER A CA 1
ATOM 1377 C C . SER A 1 117 ? 11.642 61.481 11.624 1.00 24.12 117 SER A C 1
ATOM 1378 O O . SER A 1 117 ? 12.432 60.685 11.104 1.00 22.91 117 SER A O 1
ATOM 1386 N N . SER A 1 118 ? 10.672 61.106 12.455 1.00 22.47 118 SER A N 1
ATOM 1387 C CA . SER A 1 118 ? 10.494 59.696 12.774 1.00 26.52 118 SER A CA 1
ATOM 1388 C C . SER A 1 118 ? 10.048 58.955 11.521 1.00 26.41 118 SER A C 1
ATOM 1389 O O . SER A 1 118 ? 10.413 57.794 11.311 1.00 24.69 118 SER A O 1
ATOM 1397 N N . GLU A 1 119 ? 9.309 59.631 10.641 1.00 27.66 119 GLU A N 1
ATOM 1398 C CA . GLU A 1 119 ? 8.896 58.978 9.403 1.00 22.81 119 GLU A CA 1
ATOM 1399 C C . GLU A 1 119 ? 10.110 58.680 8.519 1.00 21.11 119 GLU A C 1
ATOM 1400 O O . GLU A 1 119 ? 10.193 57.607 7.914 1.00 22.29 119 GLU A O 1
ATOM 1412 N N . ALA A 1 120 ? 11.039 59.631 8.404 1.00 22.09 120 ALA A N 1
ATOM 1413 C CA . ALA A 1 120 ? 12.260 59.378 7.633 1.00 21.99 120 ALA A CA 1
ATOM 1414 C C . ALA A 1 120 ? 12.998 58.162 8.196 1.00 21.46 120 ALA A C 1
ATOM 1415 O O . ALA A 1 120 ? 13.386 57.254 7.465 1.00 20.70 120 ALA A O 1
ATOM 1422 N N . TYR A 1 121 ? 13.152 58.153 9.511 1.00 21.97 121 TYR A N 1
ATOM 1423 C CA . TYR A 1 121 ? 13.795 57.073 10.230 1.00 19.71 121 TYR A CA 1
ATOM 1424 C C . TYR A 1 121 ? 13.156 55.706 9.940 1.00 20.77 121 TYR A C 1
ATOM 1425 O O . TYR A 1 121 ? 13.836 54.753 9.579 1.00 18.53 121 TYR A O 1
ATOM 1443 N N . HIS A 1 122 ? 11.841 55.606 10.092 1.00 21.37 122 HIS A N 1
ATOM 1444 C CA . HIS A 1 122 ? 11.168 54.330 9.900 1.00 20.40 122 HIS A CA 1
ATOM 1445 C C . HIS A 1 122 ? 11.311 53.846 8.467 1.00 21.15 122 HIS A C 1
ATOM 1446 O O . HIS A 1 122 ? 11.489 52.648 8.220 1.00 23.37 122 HIS A O 1
ATOM 1461 N N . HIS A 1 123 ? 11.243 54.768 7.518 1.00 21.97 123 HIS A N 1
ATOM 1462 C CA . HIS A 1 123 ? 11.355 54.378 6.123 1.00 23.59 123 HIS A CA 1
ATOM 1463 C C . HIS A 1 123 ? 12.760 53.901 5.799 1.00 22.20 123 HIS A C 1
ATOM 1464 O O . HIS A 1 123 ? 12.926 52.969 5.023 1.00 24.12 123 HIS A O 1
ATOM 1479 N N . VAL A 1 124 ? 13.759 54.548 6.394 1.00 21.23 124 VAL A N 1
ATOM 1480 C CA . VAL A 1 124 ? 15.135 54.098 6.260 1.00 17.21 124 VAL A CA 1
ATOM 1481 C C . VAL A 1 124 ? 15.320 52.671 6.771 1.00 22.18 124 VAL A C 1
ATOM 1482 O O . VAL A 1 124 ? 15.882 51.836 6.065 1.00 22.59 124 VAL A O 1
ATOM 1512 N N . ASP A 1 126 ? 13.214 50.383 7.139 1.00 19.77 126 ASP A N 1
ATOM 1513 C CA . ASP A 1 126 ? 12.392 49.439 6.391 1.00 20.84 126 ASP A CA 1
ATOM 1514 C C . ASP A 1 126 ? 12.896 49.269 4.943 1.00 22.99 126 ASP A C 1
ATOM 1515 O O . ASP A 1 126 ? 12.313 48.524 4.178 1.00 25.44 126 ASP A O 1
ATOM 1524 N N . ASP A 1 127 ? 13.954 49.981 4.579 1.00 22.74 127 ASP A N 1
ATOM 1525 C CA . ASP A 1 127 ? 14.504 49.891 3.221 1.00 22.33 127 ASP A CA 1
ATOM 1526 C C . ASP A 1 127 ? 15.612 48.837 3.174 1.00 18.63 127 ASP A C 1
ATOM 1527 O O . ASP A 1 127 ? 16.706 49.050 3.677 1.00 22.23 127 ASP A O 1
ATOM 1536 N N . PRO A 1 128 ? 15.336 47.689 2.542 1.00 23.20 128 PRO A N 1
ATOM 1537 C CA . PRO A 1 128 ? 16.309 46.599 2.543 1.00 26.62 128 PRO A CA 1
ATOM 1538 C C . PRO A 1 128 ? 17.619 46.983 1.859 1.00 25.66 128 PRO A C 1
ATOM 1539 O O . PRO A 1 128 ? 18.652 46.420 2.177 1.00 24.34 128 PRO A O 1
ATOM 1550 N N . GLU A 1 129 ? 17.594 47.927 0.930 1.00 25.53 129 GLU A N 1
ATOM 1551 C CA . GLU A 1 129 ? 18.832 48.289 0.265 1.00 27.32 129 GLU A CA 1
ATOM 1552 C C . GLU A 1 129 ? 19.765 49.019 1.200 1.00 27.95 129 GLU A C 1
ATOM 1553 O O . GLU A 1 129 ? 20.978 48.988 1.038 1.00 24.93 129 GLU A O 1
ATOM 1565 N N . ILE A 1 130 ? 19.198 49.681 2.191 1.00 22.74 130 ILE A N 1
ATOM 1566 C CA . ILE A 1 130 ? 20.006 50.328 3.205 1.00 18.50 130 ILE A CA 1
ATOM 1567 C C . ILE A 1 130 ? 20.381 49.352 4.315 1.00 19.79 130 ILE A C 1
ATOM 1568 O O . ILE A 1 130 ? 21.539 49.266 4.668 1.00 21.06 130 ILE A O 1
ATOM 1584 N N . VAL A 1 131 ? 19.411 48.645 4.899 1.00 20.34 131 VAL A N 1
ATOM 1585 C CA . VAL A 1 131 ? 19.730 47.869 6.113 1.00 18.55 131 VAL A CA 1
ATOM 1586 C C . VAL A 1 131 ? 20.412 46.526 5.840 1.00 19.57 131 VAL A C 1
ATOM 1587 O O . VAL A 1 131 ? 21.233 46.088 6.635 1.00 20.85 131 VAL A O 1
ATOM 1600 N N . LYS A 1 132 ? 20.115 45.865 4.725 1.00 19.45 132 LYS A N 1
ATOM 1601 C CA . LYS A 1 132 ? 20.661 44.524 4.545 1.00 23.23 132 LYS A CA 1
ATOM 1602 C C . LYS A 1 132 ? 22.188 44.441 4.557 1.00 23.52 132 LYS A C 1
ATOM 1603 O O . LYS A 1 132 ? 22.740 43.560 5.203 1.00 22.84 132 LYS A O 1
ATOM 1622 N N . PRO A 1 133 ? 22.881 45.367 3.873 1.00 22.64 133 PRO A N 1
ATOM 1623 C CA . PRO A 1 133 ? 24.351 45.340 3.919 1.00 20.92 133 PRO A CA 1
ATOM 1624 C C . PRO A 1 133 ? 24.898 45.570 5.322 1.00 18.52 133 PRO A C 1
ATOM 1625 O O . PRO A 1 133 ? 25.941 45.009 5.675 1.00 21.14 133 PRO A O 1
ATOM 1636 N N . ILE A 1 134 ? 24.186 46.368 6.107 1.00 19.89 134 ILE A N 1
ATOM 1637 C CA . ILE A 1 134 ? 24.589 46.637 7.477 1.00 19.63 134 ILE A CA 1
ATOM 1638 C C . ILE A 1 134 ? 24.333 45.394 8.335 1.00 18.04 134 ILE A C 1
ATOM 1639 O O . ILE A 1 134 ? 25.224 44.926 9.052 1.00 17.99 134 ILE A O 1
ATOM 1655 N N . PHE A 1 135 ? 23.122 44.863 8.236 1.00 19.39 135 PHE A N 1
ATOM 1656 C CA . PHE A 1 135 ? 22.707 43.702 9.033 1.00 18.43 135 PHE A CA 1
ATOM 1657 C C . PHE A 1 135 ? 23.585 42.468 8.769 1.00 19.75 135 PHE A C 1
ATOM 1658 O O . PHE A 1 135 ? 23.770 41.629 9.648 1.00 21.16 135 PHE A O 1
ATOM 1675 N N . GLU A 1 136 ? 24.130 42.363 7.565 1.00 19.93 136 GLU A N 1
ATOM 1676 C CA . GLU A 1 136 ? 24.950 41.215 7.171 1.00 21.11 136 GLU A CA 1
ATOM 1677 C C . GLU A 1 136 ? 26.442 41.416 7.409 1.00 25.10 136 GLU A C 1
ATOM 1678 O O . GLU A 1 136 ? 27.234 40.519 7.159 1.00 25.82 136 GLU A O 1
ATOM 1690 N N . SER A 1 137 ? 26.819 42.587 7.901 1.00 24.41 137 SER A N 1
ATOM 1691 C CA . SER A 1 137 ? 28.219 42.968 7.995 1.00 23.57 137 SER A CA 1
ATOM 1692 C C . SER A 1 137 ? 29.023 42.113 8.968 1.00 23.77 137 SER A C 1
ATOM 1693 O O . SER A 1 137 ? 30.240 41.976 8.825 1.00 26.90 137 SER A O 1
ATOM 1701 N N . THR A 1 138 ? 28.356 41.530 9.961 1.00 20.72 138 THR A N 1
ATOM 1702 C CA . THR A 1 138 ? 29.077 40.898 11.053 1.00 22.47 138 THR A CA 1
ATOM 1703 C C . THR A 1 138 ? 28.938 39.360 11.038 1.00 21.89 138 THR A C 1
ATOM 1704 O O . THR A 1 138 ? 29.177 38.689 12.028 1.00 21.28 138 THR A O 1
ATOM 1715 N N . ARG A 1 139 ? 28.626 38.802 9.869 1.00 20.97 139 ARG A N 1
ATOM 1716 C CA . ARG A 1 139 ? 28.509 37.354 9.732 1.00 21.04 139 ARG A CA 1
ATOM 1717 C C . ARG A 1 139 ? 29.775 36.635 10.181 1.00 21.64 139 ARG A C 1
ATOM 1718 O O . ARG A 1 139 ? 29.702 35.623 10.865 1.00 25.12 139 ARG A O 1
ATOM 1739 N N . GLU A 1 140 ? 30.933 37.190 9.845 1.00 28.43 140 GLU A N 1
ATOM 1740 C CA . GLU A 1 140 ? 32.203 36.585 10.247 1.00 35.92 140 GLU A CA 1
ATOM 1741 C C . GLU A 1 140 ? 32.414 36.664 11.761 1.00 34.78 140 GLU A C 1
ATOM 1742 O O . GLU A 1 140 ? 33.195 35.914 12.323 1.00 30.88 140 GLU A O 1
ATOM 1754 N N . GLY A 1 141 ? 31.698 37.570 12.420 1.00 25.94 141 GLY A N 1
ATOM 1755 C CA . GLY A 1 141 ? 31.737 37.686 13.859 1.00 24.08 141 GLY A CA 1
ATOM 1756 C C . GLY A 1 141 ? 30.667 36.850 14.554 1.00 23.11 141 GLY A C 1
ATOM 1757 O O . GLY A 1 141 ? 30.556 36.861 15.782 1.00 25.80 141 GLY A O 1
ATOM 1761 N N . GLY A 1 142 ? 29.868 36.129 13.768 1.00 19.24 142 GLY A N 1
ATOM 1762 C CA . GLY A 1 142 ? 28.986 35.117 14.301 1.00 19.96 142 GLY A CA 1
ATOM 1763 C C . GLY A 1 142 ? 27.497 35.460 14.311 1.00 21.97 142 GLY A C 1
ATOM 1764 O O . GLY A 1 142 ? 26.696 34.634 14.713 1.00 23.60 142 GLY A O 1
ATOM 1768 N N . PHE A 1 143 ? 27.125 36.647 13.851 1.00 17.92 143 PHE A N 1
ATOM 1769 C CA . PHE A 1 143 ? 25.708 37.010 13.839 1.00 18.16 143 PHE A CA 1
ATOM 1770 C C . PHE A 1 143 ? 25.294 37.913 12.680 1.00 18.95 143 PHE A C 1
ATOM 1771 O O . PHE A 1 143 ? 26.121 38.546 12.012 1.00 19.77 143 PHE A O 1
ATOM 1788 N N . GLU A 1 144 ? 23.989 37.972 12.440 1.00 19.79 144 GLU A N 1
ATOM 1789 C CA . GLU A 1 144 ? 23.460 38.934 11.497 1.00 20.83 144 GLU A CA 1
ATOM 1790 C C . GLU A 1 144 ? 22.159 39.512 12.012 1.00 19.10 144 GLU A C 1
ATOM 1791 O O . GLU A 1 144 ? 21.414 38.857 12.767 1.00 16.97 144 GLU A O 1
ATOM 1803 N N . GLY A 1 145 ? 21.909 40.757 11.622 1.00 16.94 145 GLY A N 1
ATOM 1804 C CA . GLY A 1 145 ? 20.657 41.426 11.944 1.00 15.88 145 GLY A CA 1
ATOM 1805 C C . GLY A 1 145 ? 19.555 40.840 11.100 1.00 15.93 145 GLY A C 1
ATOM 1806 O O . GLY A 1 145 ? 19.753 40.551 9.917 1.00 18.93 145 GLY A O 1
ATOM 1810 N N . VAL A 1 146 ? 18.391 40.648 11.713 1.00 14.20 146 VAL A N 1
ATOM 1811 C CA . VAL A 1 146 ? 17.241 40.120 10.999 1.00 14.47 146 VAL A CA 1
ATOM 1812 C C . VAL A 1 146 ? 16.052 41.082 10.941 1.00 17.51 146 VAL A C 1
ATOM 1813 O O . VAL A 1 146 ? 15.221 40.982 10.017 1.00 17.98 146 VAL A O 1
ATOM 1826 N N . THR A 1 147 ? 16.010 42.021 11.883 1.00 16.63 147 THR A N 1
ATOM 1827 C CA . THR A 1 147 ? 15.033 43.105 11.857 1.00 13.97 147 THR A CA 1
ATOM 1828 C C . THR A 1 147 ? 15.450 44.162 12.871 1.00 15.76 147 THR A C 1
ATOM 1829 O O . THR A 1 147 ? 16.473 44.006 13.542 1.00 15.24 147 THR A O 1
ATOM 1840 N N . TRP A 1 148 ? 14.671 45.234 12.936 1.00 15.63 148 TRP A N 1
ATOM 1841 C CA . TRP A 1 148 ? 14.889 46.308 13.892 1.00 15.99 148 TRP A CA 1
ATOM 1842 C C . TRP A 1 148 ? 13.634 46.497 14.749 1.00 15.34 148 TRP A C 1
ATOM 1843 O O . TRP A 1 148 ? 12.543 46.009 14.430 1.00 14.04 148 TRP A O 1
ATOM 1864 N N . LEU A 1 149 ? 13.813 47.202 15.855 1.00 13.54 149 LEU A N 1
ATOM 1865 C CA . LEU A 1 149 ? 12.727 47.526 16.756 1.00 11.98 149 LEU A CA 1
ATOM 1866 C C . LEU A 1 149 ? 12.838 48.996 17.091 1.00 13.47 149 LEU A C 1
ATOM 1867 O O . LEU A 1 149 ? 13.950 49.526 17.177 1.00 13.27 149 LEU A O 1
ATOM 1883 N N . ASP A 1 150 ? 11.701 49.643 17.315 1.00 12.90 150 ASP A N 1
ATOM 1884 C CA . ASP A 1 150 ? 11.651 51.072 17.585 1.00 11.39 150 ASP A CA 1
ATOM 1885 C C . ASP A 1 150 ? 12.031 51.336 19.050 1.00 14.13 150 ASP A C 1
ATOM 1886 O O . ASP A 1 150 ? 11.519 50.686 19.967 1.00 15.69 150 ASP A O 1
ATOM 1895 N N . ALA A 1 151 ? 12.944 52.275 19.252 1.00 15.03 151 ALA A N 1
ATOM 1896 C CA . ALA A 1 151 ? 13.301 52.754 20.588 1.00 12.78 151 ALA A CA 1
ATOM 1897 C C . ALA A 1 151 ? 13.180 54.281 20.650 1.00 13.80 151 ALA A C 1
ATOM 1898 O O . ALA A 1 151 ? 13.826 54.936 21.469 1.00 13.05 151 ALA A O 1
ATOM 1905 N N . GLY A 1 152 ? 12.334 54.864 19.801 1.00 14.72 152 GLY A N 1
ATOM 1906 C CA . GLY A 1 152 ? 12.086 56.299 19.868 1.00 15.95 152 GLY A CA 1
ATOM 1907 C C . GLY A 1 152 ? 13.336 57.127 19.675 1.00 15.61 152 GLY A C 1
ATOM 1908 O O . GLY A 1 152 ? 14.237 56.727 18.946 1.00 14.67 152 GLY A O 1
ATOM 1912 N N . SER A 1 153 ? 13.393 58.290 20.323 1.00 15.07 153 SER A N 1
ATOM 1913 C CA . SER A 1 153 ? 14.558 59.152 20.261 1.00 14.03 153 SER A CA 1
ATOM 1914 C C . SER A 1 153 ? 15.164 59.293 21.658 1.00 16.00 153 SER A C 1
ATOM 1915 O O . SER A 1 153 ? 14.470 59.110 22.657 1.00 16.23 153 SER A O 1
ATOM 1923 N N . ARG A 1 154 ? 16.460 59.588 21.703 1.00 13.42 154 ARG A N 1
ATOM 1924 C CA . ARG A 1 154 ? 17.178 59.719 22.955 1.00 13.15 154 ARG A CA 1
ATOM 1925 C C . ARG A 1 154 ? 17.408 61.182 23.283 1.00 14.01 154 ARG A C 1
ATOM 1926 O O . ARG A 1 154 ? 17.854 61.962 22.439 1.00 15.36 154 ARG A O 1
ATOM 1947 N N . SER A 1 155 ? 17.076 61.549 24.511 1.00 12.00 155 SER A N 1
ATOM 1948 C CA . SER A 1 155 ? 17.251 62.889 25.024 1.00 11.84 155 SER A CA 1
ATOM 1949 C C . SER A 1 155 ? 17.833 62.835 26.432 1.00 13.40 155 SER A C 1
ATOM 1950 O O . SER A 1 155 ? 17.635 61.844 27.130 1.00 12.70 155 SER A O 1
ATOM 1958 N N . PHE A 1 156 ? 18.444 63.941 26.876 1.00 13.47 156 PHE A N 1
ATOM 1959 C CA . PHE A 1 156 ? 19.056 64.014 28.206 1.00 10.87 156 PHE A CA 1
ATOM 1960 C C . PHE A 1 156 ? 18.043 64.127 29.333 1.00 13.85 156 PHE A C 1
ATOM 1961 O O . PHE A 1 156 ? 17.055 64.867 29.242 1.00 14.42 156 PHE A O 1
ATOM 1978 N N . TYR A 1 157 ? 18.320 63.437 30.426 1.00 11.85 157 TYR A N 1
ATOM 1979 C CA . TYR A 1 157 ? 17.594 63.680 31.670 1.00 11.12 157 TYR A CA 1
ATOM 1980 C C . TYR A 1 157 ? 18.594 63.692 32.815 1.00 11.09 157 TYR A C 1
ATOM 1981 O O . TYR A 1 157 ? 19.605 62.990 32.810 1.00 13.19 157 TYR A O 1
ATOM 1999 N N . THR A 1 158 ? 18.310 64.541 33.795 1.00 12.84 158 THR A N 1
ATOM 2000 C CA . THR A 1 158 ? 19.225 64.795 34.866 1.00 11.78 158 THR A CA 1
ATOM 2001 C C . THR A 1 158 ? 18.481 64.934 36.195 1.00 13.47 158 THR A C 1
ATOM 2002 O O . THR A 1 158 ? 17.276 65.155 36.235 1.00 14.12 158 THR A O 1
ATOM 2013 N N . LYS A 1 159 ? 19.239 64.804 37.277 1.00 15.95 159 LYS A N 1
ATOM 2014 C CA . LYS A 1 159 ? 18.712 64.901 38.629 1.00 13.06 159 LYS A CA 1
ATOM 2015 C C . LYS A 1 159 ? 18.617 66.317 39.164 1.00 15.58 159 LYS A C 1
ATOM 2016 O O . LYS A 1 159 ? 17.567 66.719 39.677 1.00 19.34 159 LYS A O 1
ATOM 2035 N N . ASP A 1 160 ? 19.722 67.046 39.108 1.00 17.06 160 ASP A N 1
ATOM 2036 C CA . ASP A 1 160 ? 19.860 68.280 39.888 1.00 20.62 160 ASP A CA 1
ATOM 2037 C C . ASP A 1 160 ? 19.635 69.537 39.112 1.00 24.44 160 ASP A C 1
ATOM 2038 O O . ASP A 1 160 ? 19.111 70.500 39.659 1.00 29.18 160 ASP A O 1
ATOM 2047 N N . LYS A 1 161 ? 20.081 69.572 37.868 1.00 23.67 161 LYS A N 1
ATOM 2048 C CA . LYS A 1 161 ? 19.950 70.797 37.101 1.00 35.78 161 LYS A CA 1
ATOM 2049 C C . LYS A 1 161 ? 19.389 70.516 35.731 1.00 24.07 161 LYS A C 1
ATOM 2050 O O . LYS A 1 161 ? 19.814 69.581 35.052 1.00 24.53 161 LYS A O 1
ATOM 2069 N N . PRO A 1 162 ? 18.443 71.349 35.306 1.00 16.52 162 PRO A N 1
ATOM 2070 C CA . PRO A 1 162 ? 17.868 71.160 33.984 1.00 16.30 162 PRO A CA 1
ATOM 2071 C C . PRO A 1 162 ? 18.864 71.446 32.868 1.00 18.81 162 PRO A C 1
ATOM 2072 O O . PRO A 1 162 ? 19.722 72.318 32.996 1.00 22.81 162 PRO A O 1
ATOM 2083 N N . VAL A 1 163 ? 18.725 70.725 31.770 1.00 15.78 163 VAL A N 1
ATOM 2084 C CA . VAL A 1 163 ? 19.547 70.960 30.583 1.00 15.16 163 VAL A CA 1
ATOM 2085 C C . VAL A 1 163 ? 18.763 71.789 29.571 1.00 18.51 163 VAL A C 1
ATOM 2086 O O . VAL A 1 163 ? 17.718 71.363 29.054 1.00 21.14 163 VAL A O 1
ATOM 2099 N N . ASN A 1 164 ? 19.250 72.996 29.330 1.00 17.19 164 ASN A N 1
ATOM 2100 C CA . ASN A 1 164 ? 18.688 73.876 28.308 1.00 15.47 164 ASN A CA 1
ATOM 2101 C C . ASN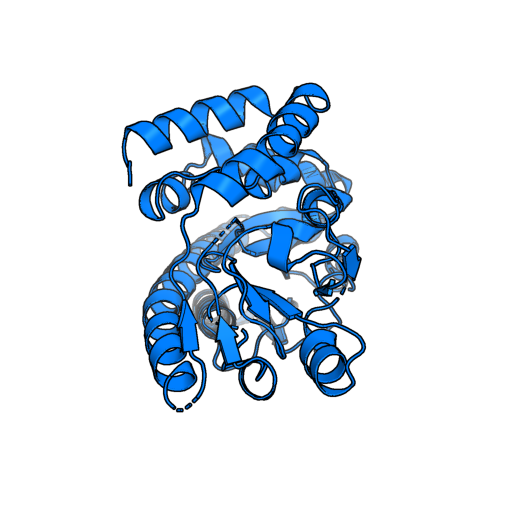 A 1 164 ? 19.575 74.035 27.062 1.00 20.42 164 ASN A C 1
ATOM 2102 O O . ASN A 1 164 ? 19.083 74.370 25.977 1.00 20.78 164 ASN A O 1
ATOM 2113 N N . SER A 1 165 ? 20.872 73.816 27.245 1.00 17.23 165 SER A N 1
ATOM 2114 C CA . SER A 1 165 ? 21.839 73.881 26.154 1.00 17.35 165 SER A CA 1
ATOM 2115 C C . SER A 1 165 ? 23.039 73.030 26.544 1.00 20.75 165 SER A C 1
ATOM 2116 O O . SER A 1 165 ? 23.164 72.600 27.687 1.00 20.77 165 SER A O 1
ATOM 2124 N N . PRO A 1 166 ? 23.935 72.778 25.590 1.00 21.16 166 PRO A N 1
ATOM 2125 C CA . PRO A 1 166 ? 25.110 71.958 25.870 1.00 20.84 166 PRO A CA 1
ATOM 2126 C C . PRO A 1 166 ? 25.928 72.406 27.076 1.00 21.32 166 PRO A C 1
ATOM 2127 O O . PRO A 1 166 ? 26.428 71.542 27.799 1.00 20.69 166 PRO A O 1
ATOM 2138 N N . GLU A 1 167 ? 26.067 73.711 27.321 1.00 20.80 167 GLU A N 1
ATOM 2139 C CA . GLU A 1 167 ? 26.870 74.142 28.470 1.00 22.67 167 GLU A CA 1
ATOM 2140 C C . GLU A 1 167 ? 26.365 73.606 29.829 1.00 20.91 167 GLU A C 1
ATOM 2141 O O . GLU A 1 167 ? 27.151 73.469 30.764 1.00 22.46 167 GLU A O 1
ATOM 2153 N N . ASP A 1 168 ? 25.073 73.293 29.937 1.00 19.72 168 ASP A N 1
ATOM 2154 C CA . ASP A 1 168 ? 24.508 72.753 31.173 1.00 19.81 168 ASP A CA 1
ATOM 2155 C C . ASP A 1 168 ? 25.019 71.330 31.492 1.00 18.82 168 ASP A C 1
ATOM 2156 O O . ASP A 1 168 ? 24.881 70.846 32.629 1.00 19.89 168 ASP A O 1
ATOM 2165 N N . LEU A 1 169 ? 25.624 70.685 30.503 1.00 18.11 169 LEU A N 1
ATOM 2166 C CA . LEU A 1 169 ? 26.201 69.343 30.679 1.00 16.37 169 LEU A CA 1
ATOM 2167 C C . LEU A 1 169 ? 27.639 69.399 31.171 1.00 20.49 169 LEU A C 1
ATOM 2168 O O . LEU A 1 169 ? 28.230 68.375 31.509 1.00 18.94 169 LEU A O 1
ATOM 2184 N N . SER A 1 170 ? 28.206 70.601 31.200 1.00 19.76 170 SER A N 1
ATOM 2185 C CA . SER A 1 170 ? 29.581 70.781 31.635 1.00 24.12 170 SER A CA 1
ATOM 2186 C C . SER A 1 170 ? 29.768 70.400 33.103 1.00 21.34 170 SER A C 1
ATOM 2187 O O . SER A 1 170 ? 29.027 70.848 33.975 1.00 25.23 170 SER A O 1
ATOM 2195 N N . GLY A 1 171 ? 30.753 69.555 33.370 1.00 25.16 171 GLY A N 1
ATOM 2196 C CA . GLY A 1 171 ? 31.016 69.112 34.729 1.00 30.36 171 GLY A CA 1
ATOM 2197 C C . GLY A 1 171 ? 30.067 68.029 35.231 1.00 29.24 171 GLY A C 1
ATOM 2198 O O . GL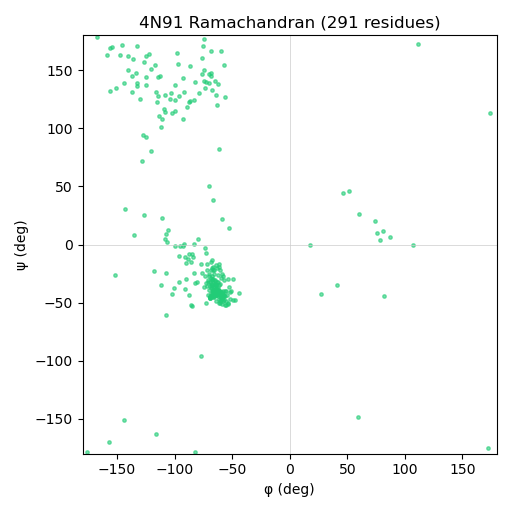Y A 1 171 ? 30.120 67.641 36.409 1.00 29.53 171 GLY A O 1
ATOM 2202 N N . LEU A 1 172 ? 29.173 67.561 34.364 1.00 20.85 172 LEU A N 1
ATOM 2203 C CA . LEU A 1 172 ? 28.309 66.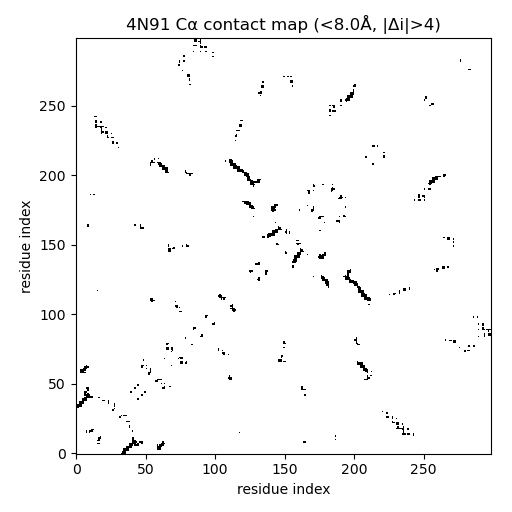426 34.720 1.00 21.05 172 LEU A CA 1
ATOM 2204 C C . LEU A 1 172 ? 28.898 65.133 34.167 1.00 17.06 172 LEU A C 1
ATOM 2205 O O . LEU A 1 172 ? 29.636 65.129 33.164 1.00 21.08 172 LEU A O 1
ATOM 2221 N N . LYS A 1 173 ? 28.547 64.030 34.810 1.00 14.27 173 LYS A N 1
ATOM 2222 C CA . LYS A 1 173 ? 28.874 62.699 34.333 1.00 15.44 173 LYS A CA 1
ATOM 2223 C C . LYS A 1 173 ? 27.562 62.091 33.858 1.00 14.58 173 LYS A C 1
ATOM 2224 O O . LYS A 1 173 ? 26.623 61.921 34.652 1.00 14.76 173 LYS A O 1
ATOM 2243 N N . ILE A 1 174 ? 27.483 61.798 32.562 1.00 13.37 174 ILE A N 1
ATOM 2244 C CA . ILE A 1 174 ? 26.247 61.332 31.955 1.00 11.23 174 ILE A CA 1
ATOM 2245 C C . ILE A 1 174 ? 26.453 59.914 31.486 1.00 10.76 174 ILE A C 1
ATOM 2246 O O . ILE A 1 174 ? 27.412 59.641 30.767 1.00 13.32 174 ILE A O 1
ATOM 2262 N N . ARG A 1 175 ? 25.565 59.008 31.877 1.00 11.16 175 ARG A N 1
ATOM 2263 C CA . ARG A 1 175 ? 25.673 57.620 31.421 1.00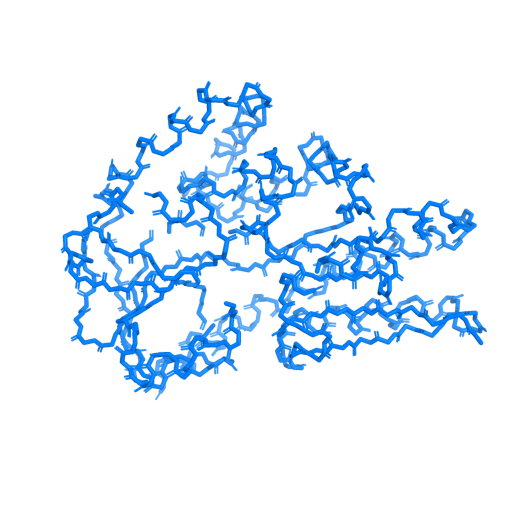 11.59 175 ARG A CA 1
ATOM 2264 C C . ARG A 1 175 ? 25.342 57.539 29.937 1.00 11.98 175 ARG A C 1
ATOM 2265 O O . ARG A 1 175 ? 24.399 58.200 29.449 1.00 12.19 175 ARG A O 1
ATOM 2286 N N . VAL A 1 176 ? 26.131 56.733 29.231 1.00 12.50 176 VAL A N 1
ATOM 2287 C CA . VAL A 1 176 ? 25.845 56.364 27.856 1.00 13.89 176 VAL A CA 1
ATOM 2288 C C . VAL A 1 176 ? 26.009 54.845 27.738 1.00 12.80 176 VAL A C 1
ATOM 2289 O O . VAL A 1 176 ? 26.446 54.180 28.672 1.00 13.39 176 VAL A O 1
ATOM 2302 N N . GLN A 1 177 ? 25.602 54.306 26.598 1.00 13.05 177 GLN A N 1
ATOM 2303 C CA . GLN A 1 177 ? 25.855 52.908 26.304 1.00 10.73 177 GLN A CA 1
ATOM 2304 C C . GLN A 1 177 ? 27.326 52.706 25.990 1.00 16.17 177 GLN A C 1
ATOM 2305 O O . GLN A 1 177 ? 28.083 53.679 25.869 1.00 17.78 177 GLN A O 1
ATOM 2319 N N A GLN A 1 178 ? 27.743 51.445 25.893 0.55 13.87 178 GLN A N 1
ATOM 2320 N N B GLN A 1 178 ? 27.717 51.444 25.852 0.45 13.96 178 GLN A N 1
ATOM 2321 C CA A GLN A 1 178 ? 29.126 51.122 25.567 0.55 12.72 178 GLN A CA 1
ATOM 2322 C CA B GLN A 1 178 ? 29.080 51.068 25.517 0.45 12.48 178 GLN A CA 1
ATOM 2323 C C A GLN A 1 178 ? 29.362 51.342 24.073 0.55 14.58 178 GLN A C 1
ATOM 2324 C C B GLN A 1 178 ? 29.353 51.336 24.042 0.45 14.81 178 GLN A C 1
ATOM 2325 O O A GLN A 1 178 ? 29.374 50.405 23.268 0.55 15.72 178 GLN A O 1
ATOM 2326 O O B GLN A 1 178 ? 29.391 50.420 23.214 0.45 15.41 178 GLN A O 1
ATOM 2353 N N . SER A 1 179 ? 29.565 52.606 23.733 1.00 15.20 179 SER A N 1
ATOM 2354 C CA . SER A 1 179 ? 29.559 53.090 22.374 1.00 17.63 179 SER A CA 1
ATOM 2355 C C . SER A 1 179 ? 30.567 54.225 22.208 1.00 15.28 179 SER A C 1
ATOM 2356 O O . SER A 1 179 ? 30.374 55.318 22.756 1.00 15.96 179 SER A O 1
ATOM 2365 N N . PRO A 1 180 ? 31.659 53.981 21.478 1.00 16.76 180 PRO A N 1
ATOM 2366 C CA . PRO A 1 180 ? 32.624 55.082 21.273 1.00 16.89 180 PRO A CA 1
ATOM 2367 C C . PRO A 1 180 ? 32.009 56.321 20.628 1.00 15.49 180 PRO A C 1
ATOM 2368 O O . PRO A 1 180 ? 32.425 57.435 20.953 1.00 17.09 180 PRO A O 1
ATOM 2379 N N . THR A 1 181 ? 30.998 56.147 19.791 1.00 14.43 181 THR A N 1
ATOM 2380 C CA . THR A 1 181 ? 30.323 57.295 19.188 1.00 18.15 181 THR A CA 1
ATOM 2381 C C . THR A 1 181 ? 29.696 58.185 20.255 1.00 15.40 181 THR A C 1
ATOM 2382 O O . THR A 1 181 ? 29.898 59.409 20.274 1.00 16.53 181 THR A O 1
ATOM 2393 N N . ASN A 1 182 ? 28.992 57.567 21.202 1.00 15.89 182 ASN A N 1
ATOM 2394 C CA . ASN A 1 182 ? 28.364 58.325 22.265 1.00 15.69 182 ASN A CA 1
ATOM 2395 C C . ASN A 1 182 ? 29.358 58.945 23.226 1.00 14.38 182 ASN A C 1
ATOM 2396 O O . ASN A 1 182 ? 29.115 60.025 23.759 1.00 17.87 182 ASN A O 1
ATOM 2407 N N . VAL A 1 183 ? 30.467 58.270 23.481 1.00 13.92 183 VAL A N 1
ATOM 2408 C CA . VAL A 1 183 ? 31.505 58.896 24.292 1.00 16.17 183 VAL A CA 1
ATOM 2409 C C . VAL A 1 183 ? 32.008 60.188 23.627 1.00 17.80 183 VAL A C 1
ATOM 2410 O O . VAL A 1 183 ? 32.129 61.232 24.269 1.00 16.73 183 VAL A O 1
ATOM 2423 N N . ARG A 1 184 ? 32.304 60.116 22.329 1.00 16.56 184 ARG A N 1
ATOM 2424 C CA . ARG A 1 184 ? 32.754 61.286 21.594 1.00 17.77 184 ARG A CA 1
ATOM 2425 C C . ARG A 1 184 ? 31.687 62.391 21.588 1.00 18.19 184 ARG A C 1
ATOM 2426 O O . ARG A 1 184 ? 32.004 63.564 21.705 1.00 17.34 184 ARG A O 1
ATOM 2481 N N . ASP A 1 187 ? 31.951 64.245 24.782 1.00 16.96 187 ASP A N 1
ATOM 2482 C CA . ASP A 1 187 ? 33.143 65.082 24.778 1.00 19.44 187 ASP A CA 1
ATOM 2483 C C . ASP A 1 187 ? 32.888 66.399 24.028 1.00 18.35 187 ASP A C 1
ATOM 2484 O O . ASP A 1 187 ? 33.275 67.479 24.507 1.00 18.99 187 ASP A O 1
ATOM 2493 N N . LEU A 1 188 ? 32.242 66.316 22.864 1.00 16.70 188 LEU A N 1
ATOM 2494 C CA . LEU A 1 188 ? 31.933 67.499 22.062 1.00 20.69 188 LEU A CA 1
ATOM 2495 C C . LEU A 1 188 ? 30.914 68.418 22.725 1.00 20.82 188 LEU A C 1
ATOM 2496 O O . LEU A 1 188 ? 30.890 69.624 22.477 1.00 22.61 188 LEU A O 1
ATOM 2512 N N . LEU A 1 189 ? 30.058 67.843 23.560 1.00 17.67 189 LEU A N 1
ATOM 2513 C CA . LEU A 1 189 ? 29.133 68.626 24.377 1.00 18.56 189 LEU A CA 1
ATOM 2514 C C . LEU A 1 189 ? 29.782 69.232 25.636 1.00 22.22 189 LEU A C 1
ATOM 2515 O O . LEU A 1 189 ? 29.090 69.838 26.466 1.00 27.30 189 LEU A O 1
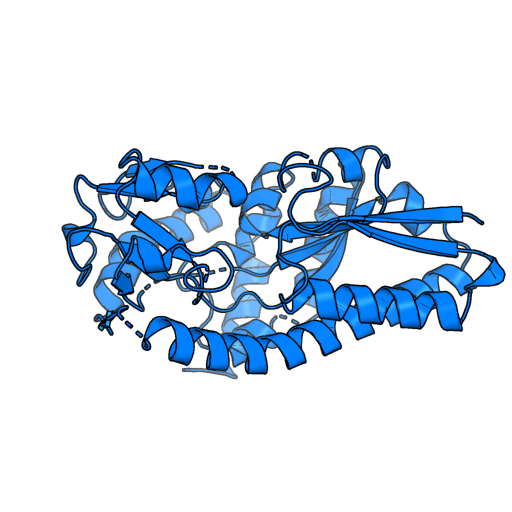ATOM 2531 N N . GLY A 1 190 ? 31.092 69.067 25.797 1.00 20.08 190 GLY A N 1
ATOM 2532 C CA . GLY A 1 190 ? 31.806 69.622 26.941 1.00 22.10 190 GLY A CA 1
ATOM 2533 C C . GLY A 1 190 ? 31.563 68.891 28.248 1.00 26.06 190 GLY A C 1
ATOM 2534 O O . GLY A 1 190 ? 31.814 69.419 29.332 1.00 25.72 190 GLY A O 1
ATOM 2538 N N . SER A 1 191 ? 31.103 67.651 28.139 1.00 20.65 191 SER A N 1
ATOM 2539 C CA . SER A 1 191 ? 30.675 66.865 29.284 1.00 18.98 191 SER A CA 1
ATOM 2540 C C . SER A 1 191 ? 31.579 65.639 29.441 1.00 23.96 191 SER A C 1
ATOM 2541 O O . SER A 1 191 ? 32.689 65.579 28.870 1.00 22.74 191 SER A O 1
ATOM 2549 N N . SER A 1 192 ? 31.120 64.658 30.202 1.00 19.17 192 SER A N 1
ATOM 2550 C CA . SER A 1 192 ? 31.897 63.456 30.455 1.00 19.40 192 SER A CA 1
ATOM 2551 C C . SER A 1 192 ? 30.969 62.241 30.357 1.00 24.43 192 SER A C 1
ATOM 2552 O O . SER A 1 192 ? 29.886 62.250 30.930 1.00 25.69 192 SER A O 1
ATOM 2560 N N . ALA A 1 193 ? 31.375 61.210 29.618 1.00 16.60 193 ALA A N 1
ATOM 2561 C CA . ALA A 1 193 ? 30.571 60.002 29.501 1.00 13.55 193 ALA A CA 1
ATOM 2562 C C . ALA A 1 193 ? 30.933 58.942 30.531 1.00 14.83 193 ALA A C 1
ATOM 2563 O O . ALA A 1 193 ? 32.104 58.706 30.812 1.00 16.24 193 ALA A O 1
ATOM 2570 N N . SER A 1 194 ? 29.917 58.229 31.008 1.00 12.76 194 SER A N 1
ATOM 2571 C CA . SER A 1 194 ? 30.112 57.074 31.853 1.00 11.64 194 SER A CA 1
ATOM 2572 C C . SER A 1 194 ? 29.410 55.904 31.221 1.00 11.72 194 SER A C 1
ATOM 2573 O O . SER A 1 194 ? 28.242 55.675 31.468 1.00 12.94 194 SER A O 1
ATOM 2581 N N . PRO A 1 195 ? 30.131 55.135 30.407 1.00 11.77 195 PRO A N 1
ATOM 2582 C CA . PRO A 1 195 ? 29.475 53.993 29.737 1.00 10.82 195 PRO A CA 1
ATOM 2583 C C . PRO A 1 195 ? 29.221 52.841 30.697 1.00 14.50 195 PRO A C 1
ATOM 2584 O O . PRO A 1 195 ? 30.111 52.503 31.475 1.00 13.75 195 PRO A O 1
ATOM 2612 N N . GLY A 1 197 ? 26.150 49.264 31.394 1.00 12.66 197 GLY A N 1
ATOM 2613 C CA . GLY A 1 197 ? 24.961 48.564 30.968 1.00 13.04 197 GLY A CA 1
ATOM 2614 C C . GLY A 1 197 ? 23.667 49.125 31.527 1.00 12.01 197 GLY A C 1
ATOM 2615 O O . GLY A 1 197 ? 23.645 49.736 32.575 1.00 11.87 197 GLY A O 1
ATOM 2619 N N . PHE A 1 198 ? 22.592 48.902 30.792 1.00 11.78 198 PHE A N 1
ATOM 2620 C CA . PHE A 1 198 ? 21.309 49.557 31.057 1.00 11.90 198 PHE A CA 1
ATOM 2621 C C . PHE A 1 198 ? 20.797 49.226 32.455 1.00 9.72 198 PHE A C 1
ATOM 2622 O O . PHE A 1 198 ? 20.270 50.085 33.154 1.00 11.15 198 PHE A O 1
ATOM 2639 N N . GLY A 1 199 ? 20.926 47.963 32.862 1.00 13.07 199 GLY A N 1
ATOM 2640 C CA . GLY A 1 199 ? 20.506 47.551 34.183 1.00 14.79 199 GLY A CA 1
ATOM 2641 C C . GLY A 1 199 ? 21.186 48.187 35.375 1.00 12.24 199 GLY A C 1
ATOM 2642 O O . GLY A 1 199 ? 20.676 48.102 36.503 1.00 14.12 199 GLY A O 1
ATOM 2646 N N . GLU A 1 200 ? 22.343 48.808 35.140 1.00 11.97 200 GLU A N 1
ATOM 2647 C CA . GLU A 1 200 ? 23.083 49.492 36.180 1.00 12.24 200 GLU A CA 1
ATOM 2648 C C . GLU A 1 200 ? 22.669 50.936 36.441 1.00 12.35 200 GLU A C 1
ATOM 2649 O O . GLU A 1 200 ? 23.053 51.539 37.460 1.00 13.31 200 GLU A O 1
ATOM 2661 N N . VAL A 1 201 ? 21.917 51.504 35.509 1.00 12.68 201 VAL A N 1
ATOM 2662 C CA . VAL A 1 201 ? 21.724 52.946 35.487 1.00 12.82 201 VAL A CA 1
ATOM 2663 C C . VAL A 1 201 ? 20.893 53.443 36.668 1.00 12.07 201 VAL A C 1
ATOM 2664 O O . VAL A 1 201 ? 21.237 54.460 37.265 1.00 12.44 201 VAL A O 1
ATOM 2677 N N . TYR A 1 202 ? 19.817 52.733 37.031 1.00 11.59 202 TYR A N 1
ATOM 2678 C CA . TYR A 1 202 ? 18.966 53.194 38.127 1.00 13.38 202 TYR A CA 1
ATOM 2679 C C . TYR A 1 202 ? 19.771 53.397 39.423 1.00 13.22 202 TYR A C 1
ATOM 2680 O O . TYR A 1 202 ? 19.705 54.438 40.054 1.00 14.33 202 TYR A O 1
ATOM 2698 N N . THR A 1 203 ? 20.517 52.374 39.825 1.00 14.66 203 THR A N 1
ATOM 2699 C CA . THR A 1 203 ? 21.309 52.469 41.042 1.00 14.67 203 THR A CA 1
ATOM 2700 C C . THR A 1 203 ? 22.457 53.472 40.924 1.00 14.92 203 THR A C 1
ATOM 2701 O O . THR A 1 203 ? 22.816 54.109 41.912 1.00 15.28 203 THR A O 1
ATOM 2712 N N . ALA A 1 204 ? 23.007 53.644 39.724 1.00 12.66 204 ALA A N 1
ATOM 2713 C CA . ALA A 1 204 ? 24.062 54.614 39.516 1.00 13.55 204 ALA A CA 1
ATOM 2714 C C . ALA A 1 204 ? 23.497 56.029 39.709 1.00 16.49 204 ALA A C 1
ATOM 2715 O O . ALA A 1 204 ? 24.158 56.887 40.278 1.00 15.89 204 ALA A O 1
ATOM 2722 N N . LEU A 1 205 ? 22.270 56.271 39.240 1.00 13.89 205 LEU A N 1
ATOM 2723 C CA . LEU A 1 205 ? 21.620 57.567 39.459 1.00 14.54 205 LEU A CA 1
ATOM 2724 C C . LEU A 1 205 ? 21.319 57.790 40.955 1.00 13.95 205 LEU A C 1
ATOM 2725 O O . LEU A 1 205 ? 21.547 58.869 41.498 1.00 17.46 205 LEU A O 1
ATOM 2741 N N . GLN A 1 206 ? 20.787 56.769 41.595 1.00 14.15 206 GLN A N 1
ATOM 2742 C CA . GLN A 1 206 ? 20.397 56.875 42.988 1.00 19.56 206 GLN A CA 1
ATOM 2743 C C . GLN A 1 206 ? 21.608 57.160 43.875 1.00 20.39 206 GLN A C 1
ATOM 2744 O O . GLN A 1 206 ? 21.523 57.941 44.825 1.00 22.75 206 GLN A O 1
ATOM 2758 N N . SER A 1 207 ? 22.737 56.538 43.568 1.00 16.39 207 SER A N 1
ATOM 2759 C CA . SER A 1 207 ? 23.931 56.663 44.410 1.00 19.02 207 SER A CA 1
ATOM 2760 C C . SER A 1 207 ? 24.757 57.912 44.085 1.00 21.97 207 SER A C 1
ATOM 2761 O O . SER A 1 207 ? 25.719 58.216 44.782 1.00 22.20 207 SER A O 1
ATOM 2769 N N . GLY A 1 208 ? 24.397 58.611 43.016 1.00 17.58 208 GLY A N 1
ATOM 2770 C CA . GLY A 1 208 ? 25.065 59.836 42.637 1.00 19.10 208 GLY A CA 1
ATOM 2771 C C . GLY A 1 208 ? 26.365 59.612 41.885 1.00 16.27 208 GLY A C 1
ATOM 2772 O O . GLY A 1 208 ? 27.108 60.550 41.662 1.00 20.17 208 GLY A O 1
ATOM 2776 N N . ILE A 1 209 ? 26.615 58.382 41.453 1.00 14.72 209 ILE A N 1
ATOM 2777 C CA . ILE A 1 209 ? 27.779 58.055 40.636 1.00 16.43 209 ILE A CA 1
ATOM 2778 C C . ILE A 1 209 ? 27.713 58.741 39.270 1.00 15.83 209 ILE A C 1
ATOM 2779 O O . ILE A 1 209 ? 28.737 59.092 38.690 1.00 16.70 209 ILE A O 1
ATOM 2795 N N . ILE A 1 210 ? 26.494 58.936 38.776 1.00 14.55 210 ILE A N 1
ATOM 2796 C CA . ILE A 1 210 ? 26.248 59.720 37.566 1.00 13.66 210 ILE A CA 1
ATOM 2797 C C . ILE A 1 210 ? 25.215 60.795 37.887 1.00 14.59 210 ILE A C 1
ATOM 2798 O O . ILE A 1 210 ? 24.428 60.637 38.814 1.00 14.89 210 ILE A O 1
ATOM 2814 N N . ASP A 1 211 ? 25.227 61.854 37.085 1.00 14.74 211 ASP A N 1
ATOM 2815 C CA . ASP A 1 211 ? 24.348 62.998 37.231 1.00 14.67 211 ASP A CA 1
ATOM 2816 C C . ASP A 1 211 ? 23.105 62.943 36.352 1.00 14.69 211 ASP A C 1
ATOM 2817 O O . ASP A 1 211 ? 22.187 63.748 36.512 1.00 14.48 211 ASP A O 1
ATOM 2826 N N . GLY A 1 212 ? 23.077 61.990 35.431 1.00 13.98 212 GLY A N 1
ATOM 2827 C CA . GLY A 1 212 ? 22.029 61.916 34.445 1.00 12.89 212 GLY A CA 1
ATOM 2828 C C . GLY A 1 212 ? 22.354 60.865 33.413 1.00 13.70 212 GLY A C 1
ATOM 2829 O O . GLY A 1 212 ? 23.338 60.131 33.520 1.00 12.69 212 GLY A O 1
ATOM 2833 N N . ALA A 1 213 ? 21.502 60.781 32.407 1.00 11.09 213 ALA A N 1
ATOM 2834 C CA . ALA A 1 213 ? 21.638 59.780 31.372 1.00 11.08 213 ALA A CA 1
ATOM 2835 C C . ALA A 1 213 ? 20.893 60.313 30.148 1.00 10.45 213 ALA A C 1
ATOM 2836 O O . ALA A 1 213 ? 20.509 61.496 30.095 1.00 12.56 213 ALA A O 1
ATOM 2843 N N . GLU A 1 214 ? 20.711 59.468 29.145 1.00 12.30 214 GLU A N 1
ATOM 2844 C CA . GLU A 1 214 ? 19.961 59.897 27.968 1.00 12.68 214 GLU A CA 1
ATOM 2845 C C . GLU A 1 214 ? 19.281 58.721 27.340 1.00 12.49 214 GLU A C 1
ATOM 2846 O O . GLU A 1 214 ? 19.864 57.667 27.202 1.00 12.75 214 GLU A O 1
ATOM 2858 N N . ASN A 1 215 ? 18.011 58.904 26.995 1.00 11.08 215 ASN A N 1
ATOM 2859 C CA . ASN A 1 215 ? 17.239 57.803 26.486 1.00 11.72 215 ASN A CA 1
ATOM 2860 C C . ASN A 1 215 ? 15.868 58.280 26.070 1.00 12.67 215 ASN A C 1
ATOM 2861 O O . ASN A 1 215 ? 15.541 59.455 26.190 1.00 12.45 215 ASN A O 1
ATOM 2872 N N . ASN A 1 216 ? 15.060 57.336 25.617 1.00 11.23 216 ASN A N 1
ATOM 2873 C CA . ASN A 1 216 ? 13.658 57.590 25.411 1.00 10.18 216 ASN A CA 1
ATOM 2874 C C . ASN A 1 216 ? 12.898 57.646 26.741 1.00 14.15 216 ASN A C 1
ATOM 2875 O O . ASN A 1 216 ? 13.456 57.410 27.813 1.00 13.87 216 ASN A O 1
ATOM 2886 N N . GLU A 1 217 ? 11.611 57.945 26.670 1.00 15.13 217 GLU A N 1
ATOM 2887 C CA . GLU A 1 217 ? 10.806 58.154 27.861 1.00 13.65 217 GLU A CA 1
ATOM 2888 C C . GLU A 1 217 ? 10.529 56.898 28.684 1.00 15.23 217 GLU A C 1
ATOM 2889 O O . GLU A 1 217 ? 10.240 57.002 29.868 1.00 16.23 217 GLU A O 1
ATOM 2935 N N . SER A 1 219 ? 12.556 54.732 29.719 1.00 13.60 219 SER A N 1
ATOM 2936 C CA . SER A 1 219 ? 13.557 54.602 30.773 1.00 11.99 219 SER A CA 1
ATOM 2937 C C . SER A 1 219 ? 13.071 55.217 32.064 1.00 12.84 219 SER A C 1
ATOM 2938 O O . SER A 1 219 ? 13.453 54.765 33.137 1.00 14.44 219 SER A O 1
ATOM 2947 N N . LEU A 1 220 ? 12.304 56.297 31.972 1.00 14.96 220 LEU A N 1
ATOM 2948 C CA . LEU A 1 220 ? 11.883 57.017 33.158 1.00 14.70 220 LEU A CA 1
ATOM 2949 C C . LEU A 1 220 ? 10.923 56.188 34.000 1.00 15.60 220 LEU A C 1
ATOM 2950 O O . LEU A 1 220 ? 10.920 56.281 35.214 1.00 15.47 220 LEU A O 1
ATOM 2966 N N . THR A 1 221 ? 10.093 55.407 33.319 1.00 15.70 221 THR A N 1
ATOM 2967 C CA . THR A 1 221 ? 8.945 54.766 33.960 1.00 15.05 221 THR A CA 1
ATOM 2968 C C . THR A 1 221 ? 9.211 53.276 34.114 1.00 18.08 221 THR A C 1
ATOM 2969 O O . THR A 1 221 ? 9.303 52.777 35.238 1.00 20.93 221 THR A O 1
ATOM 2980 N N . ASP A 1 222 ? 9.418 52.585 32.995 1.00 20.19 222 ASP A N 1
ATOM 2981 C CA . ASP A 1 222 ? 9.613 51.152 33.021 1.00 18.75 222 ASP A CA 1
ATOM 2982 C C . ASP A 1 222 ? 10.859 50.774 33.822 1.00 18.72 222 ASP A C 1
ATOM 2983 O O . ASP A 1 222 ? 10.894 49.742 34.513 1.00 20.95 222 ASP A O 1
ATOM 2992 N N . ASN A 1 223 ? 11.899 51.613 33.744 1.00 16.73 223 ASN A N 1
ATOM 2993 C CA . ASN A 1 223 ? 13.160 51.339 34.417 1.00 15.79 223 ASN A CA 1
ATOM 2994 C C . ASN A 1 223 ? 13.380 52.222 35.639 1.00 14.43 223 ASN A C 1
ATOM 2995 O O . ASN A 1 223 ? 14.402 52.115 36.299 1.00 16.21 223 ASN A O 1
ATOM 3006 N N . GLY A 1 224 ? 12.393 53.069 35.935 1.00 16.25 224 GLY A N 1
ATOM 3007 C CA . GLY A 1 224 ? 12.377 53.842 37.156 1.00 17.07 224 GLY A CA 1
ATOM 3008 C C . GLY A 1 224 ? 13.306 55.044 37.223 1.00 14.86 224 GLY A C 1
ATOM 3009 O O . GLY A 1 224 ? 13.459 55.636 38.289 1.00 15.28 224 GLY A O 1
ATOM 3013 N N . HIS A 1 225 ? 13.924 55.445 36.108 1.00 11.73 225 HIS A N 1
ATOM 3014 C CA . HIS A 1 225 ? 14.884 56.534 36.201 1.00 12.57 225 HIS A CA 1
ATOM 3015 C C . HIS A 1 225 ? 14.238 57.865 36.582 1.00 14.65 225 HIS A C 1
ATOM 3016 O O . HIS A 1 225 ? 14.908 58.772 37.076 1.00 14.69 225 HIS A O 1
ATOM 3031 N N . GLY A 1 226 ? 12.944 57.981 36.334 1.00 14.35 226 GLY A N 1
ATOM 3032 C CA . GLY A 1 226 ? 12.203 59.174 36.711 1.00 15.52 226 GLY A CA 1
ATOM 3033 C C . GLY A 1 226 ? 11.957 59.304 38.195 1.00 17.38 226 GLY A C 1
ATOM 3034 O O . GLY A 1 226 ? 11.489 60.355 38.669 1.00 18.52 226 GLY A O 1
ATOM 3038 N N . GLU A 1 227 ? 12.306 58.271 38.955 1.00 16.17 227 GLU A N 1
ATOM 3039 C CA . GLU A 1 227 ? 12.245 58.366 40.418 1.00 16.17 227 GLU A CA 1
ATOM 3040 C C . GLU A 1 227 ? 13.350 59.292 40.914 1.00 16.68 227 GLU A C 1
ATOM 3041 O O . GLU A 1 227 ? 13.190 59.976 41.929 1.00 22.72 227 GLU A O 1
ATOM 3053 N N . VAL A 1 228 ? 14.484 59.297 40.208 1.00 14.26 228 VAL A N 1
ATOM 3054 C CA . VAL A 1 228 ? 15.624 60.099 40.574 1.00 14.96 228 VAL A CA 1
ATOM 3055 C C . VAL A 1 228 ? 15.740 61.343 39.699 1.00 19.71 228 VAL A C 1
ATOM 3056 O O . VAL A 1 228 ? 16.023 62.427 40.196 1.00 19.74 228 VAL A O 1
ATOM 3069 N N . CYS A 1 229 ? 15.516 61.188 38.388 1.00 15.02 229 CYS A N 1
ATOM 3070 C CA . CYS A 1 229 ? 15.697 62.291 37.444 1.00 11.41 229 CYS A CA 1
ATOM 3071 C C . CYS A 1 229 ? 14.401 62.909 37.021 1.00 14.24 229 CYS A C 1
ATOM 3072 O O . CYS A 1 229 ? 13.593 62.267 36.344 1.00 18.08 229 CYS A O 1
ATOM 3080 N N . LYS A 1 230 ? 14.180 64.166 37.410 1.00 13.40 230 LYS A N 1
ATOM 3081 C CA . LYS A 1 230 ? 12.914 64.797 37.101 1.00 13.01 230 LYS A CA 1
ATOM 3082 C C . LYS A 1 230 ? 12.994 65.869 36.024 1.00 15.13 230 LYS A C 1
ATOM 3083 O O . LYS A 1 230 ? 12.015 66.571 35.800 1.00 19.65 230 LYS A O 1
ATOM 3102 N N . TYR A 1 231 ? 14.166 66.045 35.412 1.00 13.52 231 TYR A N 1
ATOM 3103 C CA . TYR A 1 231 ? 14.298 66.988 34.301 1.00 11.39 231 TYR A CA 1
ATOM 3104 C C . TYR A 1 231 ? 14.605 66.206 33.024 1.00 12.89 231 TYR A C 1
ATOM 3105 O O . TYR A 1 231 ? 15.695 65.654 32.880 1.00 16.36 231 TYR A O 1
ATOM 3123 N N . TYR A 1 232 ? 13.648 66.175 32.109 1.00 12.35 232 TYR A N 1
ATOM 3124 C CA . TYR A 1 232 ? 13.820 65.472 30.846 1.00 12.64 232 TYR A CA 1
ATOM 3125 C C . TYR A 1 232 ? 13.724 66.494 29.740 1.00 14.48 232 TYR A C 1
ATOM 3126 O O . TYR A 1 232 ? 12.677 67.111 29.550 1.00 16.86 232 TYR A O 1
ATOM 3144 N N A SER A 1 233 ? 14.824 66.667 29.015 0.58 14.45 233 SER A N 1
ATOM 3145 N N B SER A 1 233 ? 14.837 66.699 29.043 0.42 14.65 233 SER A N 1
ATOM 3146 C CA A SER A 1 233 ? 14.976 67.748 28.057 0.58 13.38 233 SER A CA 1
ATOM 3147 C CA B SER A 1 233 ? 14.940 67.738 28.035 0.42 13.50 233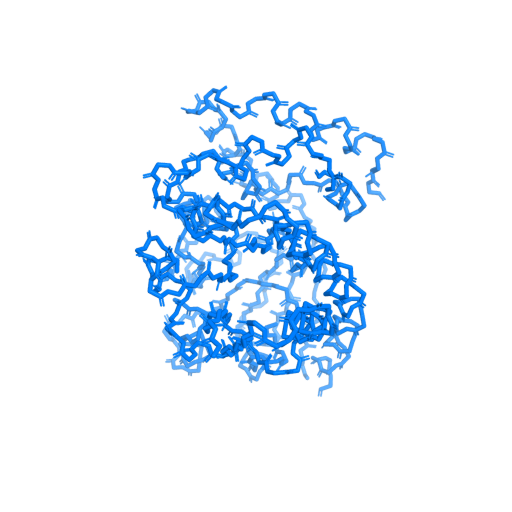 SER A CA 1
ATOM 3148 C C A SER A 1 233 ? 15.100 67.226 26.612 0.58 13.14 233 SER A C 1
ATOM 3149 C C B SER A 1 233 ? 15.061 67.169 26.627 0.42 13.52 233 SER A C 1
ATOM 3150 O O A SER A 1 233 ? 16.083 66.592 26.268 0.58 13.33 233 SER A O 1
ATOM 3151 O O B SER A 1 233 ? 16.009 66.463 26.312 0.42 15.00 233 SER A O 1
ATOM 3166 N N . TYR A 1 234 ? 14.106 67.526 25.782 1.00 16.06 234 TYR A N 1
ATOM 3167 C CA . TYR A 1 234 ? 13.974 66.946 24.461 1.00 17.99 234 TYR A CA 1
ATOM 3168 C C . TYR A 1 234 ? 14.947 67.506 23.428 1.00 17.04 234 TYR A C 1
ATOM 3169 O O . TYR A 1 234 ? 14.538 68.164 22.455 1.00 19.58 234 TYR A O 1
ATOM 3188 N N . ASP A 1 235 ? 16.227 67.251 23.636 1.00 17.48 235 ASP A N 1
ATOM 3189 C CA . ASP A 1 235 ? 17.215 67.627 22.641 1.00 16.37 235 ASP A CA 1
ATOM 3190 C C . ASP A 1 235 ? 17.203 66.633 21.470 1.00 19.72 235 ASP A C 1
ATOM 3191 O O . ASP A 1 235 ? 17.654 66.961 20.376 1.00 17.43 235 ASP A O 1
ATOM 3217 N N . HIS A 1 237 ? 18.846 63.867 20.412 1.00 16.12 237 HIS A N 1
ATOM 3218 C CA . HIS A 1 237 ? 20.113 63.827 19.694 1.00 15.70 237 HIS A CA 1
ATOM 3219 C C . HIS A 1 237 ? 20.276 62.623 18.797 1.00 15.57 237 HIS A C 1
ATOM 3220 O O . HIS A 1 237 ? 21.019 62.690 17.815 1.00 17.36 237 HIS A O 1
ATOM 3235 N N . GLN A 1 238 ? 19.598 61.528 19.110 1.00 15.81 238 GLN A N 1
ATOM 3236 C CA . GLN A 1 238 ? 19.698 60.322 18.287 1.00 14.79 238 GLN A CA 1
ATOM 3237 C C . GLN A 1 238 ? 18.380 59.584 18.216 1.00 14.06 238 GLN A C 1
ATOM 3238 O O . GLN A 1 238 ? 17.529 59.685 19.133 1.00 15.37 238 GLN A O 1
ATOM 3269 N N . VAL A 1 240 ? 18.050 55.737 17.744 1.00 13.54 240 VAL A N 1
ATOM 3270 C CA . VAL A 1 240 ? 18.956 54.586 17.676 1.00 13.36 240 VAL A CA 1
ATOM 3271 C C . VAL A 1 240 ? 18.133 53.314 17.629 1.00 12.80 240 VAL A C 1
ATOM 3272 O O . VAL A 1 240 ? 17.435 52.974 18.591 1.00 15.81 240 VAL A O 1
ATOM 3285 N N . PRO A 1 241 ? 18.179 52.606 16.500 1.00 14.81 241 PRO A N 1
ATOM 3286 C CA . PRO A 1 241 ? 17.343 51.404 16.465 1.00 14.03 241 PRO A CA 1
ATOM 3287 C C . PRO A 1 241 ? 17.861 50.318 17.378 1.00 13.56 241 PRO A C 1
ATOM 3288 O O . PRO A 1 241 ? 19.074 50.179 17.551 1.00 13.95 241 PRO A O 1
ATOM 3299 N N . ASP A 1 242 ? 16.953 49.543 17.947 1.00 12.91 242 ASP A N 1
ATOM 3300 C CA . ASP A 1 242 ? 17.303 48.255 18.518 1.00 11.71 242 ASP A CA 1
ATOM 3301 C C . ASP A 1 242 ? 17.337 47.243 17.373 1.00 15.48 242 ASP A C 1
ATOM 3302 O O . ASP A 1 242 ? 16.507 47.288 16.442 1.00 15.96 242 ASP A O 1
ATOM 3311 N N . ILE A 1 243 ? 18.316 46.357 17.412 1.00 12.73 243 ILE A N 1
ATOM 3312 C CA . ILE A 1 243 ? 18.515 45.386 16.344 1.00 13.77 243 ILE A CA 1
ATOM 3313 C C . ILE A 1 243 ? 18.314 43.983 16.889 1.00 16.48 243 ILE A C 1
ATOM 3314 O O . ILE A 1 243 ? 18.851 43.630 17.945 1.00 14.50 243 ILE A O 1
ATOM 3330 N N . VAL A 1 244 ? 17.524 43.181 16.187 1.00 13.97 244 VAL A N 1
ATOM 3331 C CA . VAL A 1 244 ? 17.400 41.774 16.521 1.00 13.42 244 VAL A CA 1
ATOM 3332 C C . VAL A 1 244 ? 18.472 41.032 15.758 1.00 14.57 244 VAL A C 1
ATOM 3333 O O . VAL A 1 244 ? 18.505 41.083 14.520 1.00 15.88 244 VAL A O 1
ATOM 3346 N N . ILE A 1 245 ? 19.378 40.395 16.492 1.00 11.95 245 ILE A N 1
ATOM 3347 C CA . ILE A 1 245 ? 20.464 39.665 15.867 1.00 13.88 245 ILE A CA 1
ATOM 3348 C C . ILE A 1 245 ? 20.300 38.174 16.112 1.00 15.26 245 ILE A C 1
ATOM 3349 O O . ILE A 1 245 ? 19.818 37.756 17.155 1.00 17.48 245 ILE A O 1
ATOM 3365 N N . ALA A 1 246 ? 20.686 37.380 15.122 1.00 17.48 246 ALA A N 1
ATOM 3366 C CA . ALA A 1 246 ? 20.629 35.931 15.228 1.00 18.66 246 ALA A CA 1
ATOM 3367 C C . ALA A 1 246 ? 22.002 35.316 14.949 1.00 17.53 246 ALA A C 1
ATOM 3368 O O . ALA A 1 246 ? 22.771 35.828 14.131 1.00 16.08 246 ALA A O 1
ATOM 3375 N N . ASN A 1 247 ? 22.320 34.243 15.666 1.00 17.29 247 ASN A N 1
ATOM 3376 C CA . ASN A 1 247 ? 23.533 33.480 15.402 1.00 17.15 247 ASN A CA 1
ATOM 3377 C C . ASN A 1 247 ? 23.525 33.022 13.960 1.00 17.13 247 ASN A C 1
ATOM 3378 O O . ASN A 1 247 ? 22.550 32.426 13.489 1.00 19.65 247 ASN A O 1
ATOM 3389 N N . TYR A 1 248 ? 24.608 33.321 13.259 1.00 18.71 248 TYR A N 1
ATOM 3390 C CA . TYR A 1 248 ? 24.637 33.152 11.802 1.00 18.93 248 TYR A CA 1
ATOM 3391 C C . TYR A 1 248 ? 24.617 31.666 11.379 1.00 19.88 248 TYR A C 1
ATOM 3392 O O . TYR A 1 248 ? 23.830 31.269 10.507 1.00 21.58 248 TYR A O 1
ATOM 3410 N N . SER A 1 249 ? 25.444 30.850 12.030 1.00 23.94 249 SER A N 1
ATOM 3411 C CA . SER A 1 249 ? 25.463 29.410 11.728 1.00 26.78 249 SER A CA 1
ATOM 3412 C C . SER A 1 249 ? 24.114 28.774 11.980 1.00 25.34 249 SER A C 1
ATOM 3413 O O . SER A 1 249 ? 23.620 27.965 11.178 1.00 24.10 249 SER A O 1
ATOM 3421 N N . TRP A 1 250 ? 23.493 29.162 13.088 1.00 24.01 250 TRP A N 1
ATOM 3422 C CA . TRP A 1 250 ? 22.179 28.642 13.425 1.00 23.51 250 TRP A CA 1
ATOM 3423 C C . TRP A 1 250 ? 21.148 29.009 12.368 1.00 22.30 250 TRP A C 1
ATOM 3424 O O . TRP A 1 250 ? 20.396 28.161 11.875 1.00 22.25 250 TRP A O 1
ATOM 3445 N N . LEU A 1 251 ? 21.102 30.288 12.016 1.00 23.27 251 LEU A N 1
ATOM 3446 C CA . LEU A 1 251 ? 20.072 30.757 11.107 1.00 25.03 251 LEU A CA 1
ATOM 3447 C C . LEU A 1 251 ? 20.239 30.086 9.735 1.00 26.54 251 LEU A C 1
ATOM 3448 O O . LEU A 1 251 ? 19.285 29.550 9.158 1.00 26.89 251 LEU A O 1
ATOM 3464 N N . GLU A 1 252 ? 21.453 30.088 9.214 1.00 24.88 252 GLU A N 1
ATOM 3465 C CA . GLU A 1 252 ? 21.678 29.530 7.878 1.00 36.62 252 GLU A CA 1
ATOM 3466 C C . GLU A 1 252 ? 21.578 28.014 7.856 1.00 36.65 252 GLU A C 1
ATOM 3467 O O . GLU A 1 252 ? 21.420 27.411 6.793 1.00 37.28 252 GLU A O 1
ATOM 3479 N N . GLY A 1 253 ? 21.658 27.408 9.029 1.00 30.72 253 GLY A N 1
ATOM 3480 C CA . GLY A 1 253 ? 21.482 25.978 9.189 1.00 33.44 253 GLY A CA 1
ATOM 3481 C C . GLY A 1 253 ? 20.039 25.517 9.134 1.00 34.88 253 GLY A C 1
ATOM 3482 O O . GLY A 1 253 ? 19.771 24.332 8.950 1.00 36.73 253 GLY A O 1
ATOM 3486 N N . LEU A 1 254 ? 19.090 26.433 9.298 1.00 26.40 254 LEU A N 1
ATOM 3487 C CA . LEU A 1 254 ? 17.686 26.049 9.251 1.00 25.25 254 LEU A CA 1
ATOM 3488 C C . LEU A 1 254 ? 17.290 25.482 7.885 1.00 28.66 254 LEU A C 1
ATOM 3489 O O . LEU A 1 254 ? 17.676 26.018 6.840 1.00 32.58 254 LEU A O 1
ATOM 3505 N N . PRO A 1 255 ? 16.499 24.412 7.889 1.00 30.37 255 PRO A N 1
ATOM 3506 C CA . PRO A 1 255 ? 15.903 23.950 6.630 1.00 28.80 255 PRO A CA 1
ATOM 3507 C C . PRO A 1 255 ? 15.081 25.057 5.980 1.00 36.82 255 PRO A C 1
ATOM 3508 O O . PRO A 1 255 ? 14.565 25.924 6.700 1.00 31.67 255 PRO A O 1
ATOM 3519 N N . GLU A 1 256 ? 14.928 25.005 4.658 1.00 35.99 256 GLU A N 1
ATOM 3520 C CA . GLU A 1 256 ? 14.282 26.070 3.897 1.00 37.36 256 GLU A CA 1
ATOM 3521 C C . GLU A 1 256 ? 12.944 26.480 4.487 1.00 35.59 256 GLU A C 1
ATOM 3522 O O . GLU A 1 256 ? 12.662 27.668 4.637 1.00 34.98 256 GLU A O 1
ATOM 3534 N N . GLU A 1 257 ? 12.113 25.490 4.794 1.00 34.45 257 GLU A N 1
ATOM 3535 C CA . GLU A 1 257 ? 10.743 25.757 5.190 1.00 41.26 257 GLU A CA 1
ATOM 3536 C C . GLU A 1 257 ? 10.716 26.352 6.580 1.00 33.58 257 GLU A C 1
ATOM 3537 O O . GLU A 1 257 ? 9.895 27.218 6.870 1.00 34.37 257 GLU A O 1
ATOM 3549 N N . ASP A 1 258 ? 11.619 25.890 7.435 1.00 28.49 258 ASP A N 1
ATOM 3550 C CA . ASP A 1 258 ? 11.723 26.444 8.778 1.00 25.65 258 ASP A CA 1
ATOM 3551 C C . ASP A 1 258 ? 12.207 27.894 8.736 1.00 26.42 258 ASP A C 1
ATOM 3552 O O . ASP A 1 258 ? 11.697 28.753 9.461 1.00 26.66 258 ASP A O 1
ATOM 3561 N N . ARG A 1 259 ? 13.206 28.156 7.903 1.00 26.79 259 ARG A N 1
ATOM 3562 C CA . ARG A 1 259 ? 13.753 29.499 7.740 1.00 28.27 259 ARG A CA 1
ATOM 3563 C C . ARG A 1 259 ? 12.659 30.459 7.294 1.00 27.77 259 ARG A C 1
ATOM 3564 O O . ARG A 1 259 ? 12.608 31.599 7.738 1.00 26.82 259 ARG A O 1
ATOM 3585 N N . LYS A 1 260 ? 11.785 30.003 6.408 1.00 28.52 260 LYS A N 1
ATOM 3586 C CA . LYS A 1 260 ? 10.718 30.871 5.930 1.00 26.06 260 LYS A CA 1
ATOM 3587 C C . LYS A 1 260 ? 9.797 31.281 7.083 1.00 22.70 260 LYS A C 1
ATOM 3588 O O . LYS A 1 260 ? 9.382 32.439 7.186 1.00 25.27 260 LYS A O 1
ATOM 3607 N N . VAL A 1 261 ? 9.521 30.340 7.978 1.00 23.36 261 VAL A N 1
ATOM 3608 C CA . VAL A 1 261 ? 8.656 30.618 9.116 1.00 24.45 261 VAL A CA 1
ATOM 3609 C C . VAL A 1 261 ? 9.351 31.563 10.093 1.00 22.32 261 VAL A C 1
ATOM 3610 O O . VAL A 1 261 ? 8.747 32.525 10.570 1.00 20.67 261 VAL A O 1
ATOM 3623 N N . PHE A 1 262 ? 10.617 31.306 10.402 1.00 20.41 262 PHE A N 1
ATOM 3624 C CA . PHE A 1 262 ? 11.334 32.242 11.270 1.00 20.33 262 PHE A CA 1
ATOM 3625 C C . PHE A 1 262 ? 11.386 33.640 10.678 1.00 18.63 262 PHE A C 1
ATOM 3626 O O . PHE A 1 262 ? 11.220 34.626 11.413 1.00 20.81 262 PHE A O 1
ATOM 3643 N N . ASP A 1 263 ? 11.602 33.744 9.371 1.00 22.39 263 ASP A N 1
ATOM 3644 C CA . ASP A 1 263 ? 11.675 35.051 8.724 1.00 24.77 263 ASP A CA 1
ATOM 3645 C C . ASP A 1 263 ? 10.334 35.795 8.850 1.00 23.78 263 ASP A C 1
ATOM 3646 O O . ASP A 1 263 ? 10.297 36.990 9.140 1.00 21.03 263 ASP A O 1
ATOM 3655 N N . GLU A 1 264 ? 9.239 35.077 8.638 1.00 20.68 264 GLU A N 1
ATOM 3656 C CA . GLU A 1 264 ? 7.903 35.647 8.796 1.00 19.70 264 GLU A CA 1
ATOM 3657 C C . GLU A 1 264 ? 7.721 36.087 10.241 1.00 21.35 264 GLU A C 1
ATOM 3658 O O . GLU A 1 264 ? 7.167 37.161 10.526 1.00 22.50 264 GLU A O 1
ATOM 3670 N N . GLY A 1 265 ? 8.219 35.268 11.165 1.00 17.87 265 GLY A N 1
ATOM 3671 C CA . GLY A 1 265 ? 8.167 35.617 12.571 1.00 15.99 265 GLY A CA 1
ATOM 3672 C C . GLY A 1 265 ? 8.899 36.896 12.903 1.00 16.36 265 GLY A C 1
ATOM 3673 O O . GLY A 1 265 ? 8.440 37.663 13.737 1.00 19.94 265 GLY A O 1
ATOM 3677 N N . PHE A 1 266 ? 10.060 37.117 12.281 1.00 17.97 266 PHE A N 1
ATOM 3678 C CA . PHE A 1 266 ? 10.811 38.338 12.526 1.00 16.42 266 PHE A CA 1
ATOM 3679 C C . PHE A 1 266 ? 10.017 39.560 12.053 1.00 15.28 266 PHE A C 1
ATOM 3680 O O . PHE A 1 266 ? 10.111 40.638 12.642 1.00 17.59 266 PHE A O 1
ATOM 3697 N N . LYS A 1 267 ? 9.259 39.411 10.968 1.00 18.04 267 LYS A N 1
ATOM 3698 C CA . LYS A 1 267 ? 8.434 40.493 10.465 1.00 16.80 267 LYS A CA 1
ATOM 3699 C C . LYS A 1 267 ? 7.315 40.774 11.447 1.00 17.98 267 LYS A C 1
ATOM 3700 O O . LYS A 1 267 ? 6.990 41.919 11.735 1.00 17.69 267 LYS A O 1
ATOM 3719 N N . VAL A 1 268 ? 6.712 39.719 11.969 1.00 17.36 268 VAL A N 1
ATOM 3720 C CA . VAL A 1 268 ? 5.672 39.886 12.995 1.00 17.67 268 VAL A CA 1
ATOM 3721 C C . VAL A 1 268 ? 6.225 40.593 14.230 1.00 16.93 268 VAL A C 1
ATOM 3722 O O . VAL A 1 268 ? 5.573 41.474 14.802 1.00 17.27 268 VAL A O 1
ATOM 3735 N N . LEU A 1 269 ? 7.413 40.187 14.645 1.00 14.91 269 LEU A N 1
ATOM 3736 C CA . LEU A 1 269 ? 8.122 40.816 15.762 1.00 16.43 269 LEU A CA 1
ATOM 3737 C C . LEU A 1 269 ? 8.251 42.325 15.547 1.00 14.73 269 LEU A C 1
ATOM 3738 O O . LEU A 1 269 ? 7.902 43.137 16.400 1.00 14.25 269 LEU A O 1
ATOM 3754 N N . ASN A 1 270 ? 8.747 42.691 14.374 1.00 15.17 270 ASN A N 1
ATOM 3755 C CA . ASN A 1 270 ? 8.902 44.100 14.021 1.00 16.52 270 ASN A CA 1
ATOM 3756 C C . ASN A 1 270 ? 7.552 44.824 14.101 1.00 13.88 270 ASN A C 1
ATOM 3757 O O . ASN A 1 270 ? 7.433 45.900 14.694 1.00 15.84 270 ASN A O 1
ATOM 3768 N N . GLU A 1 271 ? 6.531 44.240 13.505 1.00 12.96 271 GLU A N 1
ATOM 3769 C CA . GLU A 1 271 ? 5.218 44.883 13.445 1.00 13.49 271 GLU A CA 1
ATOM 3770 C C . GLU A 1 271 ? 4.564 45.048 14.810 1.00 14.32 271 GLU A C 1
ATOM 3771 O O . GLU A 1 271 ? 4.044 46.119 15.126 1.00 15.16 271 GLU A O 1
ATOM 3783 N N . VAL A 1 272 ? 4.610 44.003 15.622 1.00 15.81 272 VAL A N 1
ATOM 3784 C CA . VAL A 1 272 ? 3.958 44.037 16.929 1.00 16.43 272 VAL A CA 1
ATOM 3785 C C . VAL A 1 272 ? 4.709 44.949 17.873 1.00 13.93 272 VAL A C 1
ATOM 3786 O O . VAL A 1 272 ? 4.102 45.774 18.547 1.00 14.25 272 VAL A O 1
ATOM 3799 N N . GLN A 1 273 ? 6.037 44.867 17.878 1.00 14.07 273 GLN A N 1
ATOM 3800 C CA . GLN A 1 273 ? 6.832 45.783 18.693 1.00 13.96 273 GLN A CA 1
ATOM 3801 C C . GLN A 1 273 ? 6.588 47.246 18.354 1.00 14.61 273 GLN A C 1
ATOM 3802 O O . GLN A 1 273 ? 6.432 48.072 19.249 1.00 13.80 273 GLN A O 1
ATOM 3816 N N . ARG A 1 274 ? 6.522 47.563 17.067 1.00 13.63 274 ARG A N 1
ATOM 3817 C CA . ARG A 1 274 ? 6.310 48.947 16.662 1.00 14.00 274 ARG A CA 1
ATOM 3818 C C . ARG A 1 274 ? 4.918 49.457 17.051 1.00 15.34 274 ARG A C 1
ATOM 3819 O O . ARG A 1 274 ? 4.775 50.601 17.503 1.00 17.64 274 ARG A O 1
ATOM 3840 N N . LYS A 1 275 ? 3.899 48.615 16.916 1.00 15.46 275 LYS A N 1
ATOM 3841 C CA . LYS A 1 275 ? 2.547 49.003 17.332 1.00 14.81 275 LYS A CA 1
ATOM 3842 C C . LYS A 1 275 ? 2.503 49.230 18.831 1.00 14.42 275 LYS A C 1
ATOM 3843 O O . LYS A 1 275 ? 1.915 50.208 19.337 1.00 17.74 275 LYS A O 1
ATOM 3862 N N . GLU A 1 276 ? 3.145 48.332 19.565 1.00 15.51 276 GLU A N 1
ATOM 3863 C CA . GLU A 1 276 ? 3.122 48.435 21.028 1.00 17.84 276 GLU A CA 1
ATOM 3864 C C . GLU A 1 276 ? 3.959 49.603 21.504 1.00 16.18 276 GLU A C 1
ATOM 3865 O O . GLU A 1 276 ? 3.656 50.207 22.536 1.00 16.45 276 GLU A O 1
ATOM 3877 N N . TRP A 1 277 ? 5.002 49.930 20.754 1.00 15.27 277 TRP A N 1
ATOM 3878 C CA . TRP A 1 277 ? 5.874 51.051 21.093 1.00 14.36 277 TRP A CA 1
ATOM 3879 C C . TRP A 1 277 ? 5.081 52.351 21.158 1.00 18.49 277 TRP A C 1
ATOM 3880 O O . TRP A 1 277 ? 5.206 53.128 22.098 1.00 17.40 277 TRP A O 1
ATOM 3901 N N . LYS A 1 278 ? 4.233 52.573 20.159 1.00 18.63 278 LYS A N 1
ATOM 3902 C CA . LYS A 1 278 ? 3.420 53.793 20.094 1.00 23.86 278 LYS A CA 1
ATOM 3903 C C . LYS A 1 278 ? 2.533 53.942 21.325 1.00 20.89 278 LYS A C 1
ATOM 3904 O O . LYS A 1 278 ? 2.508 54.994 21.959 1.00 25.87 278 LYS A O 1
ATOM 3923 N N . VAL A 1 279 ? 1.862 52.855 21.692 1.00 20.19 279 VAL A N 1
ATOM 3924 C CA . VAL A 1 279 ? 1.028 52.809 22.879 1.00 21.83 279 VAL A CA 1
ATOM 3925 C C . VAL A 1 279 ? 1.850 53.088 24.145 1.00 23.36 279 VAL A C 1
ATOM 3926 O O . VAL A 1 279 ? 1.487 53.936 24.975 1.00 20.94 279 VAL A O 1
ATOM 3939 N N . ALA A 1 280 ? 2.953 52.367 24.282 1.00 20.05 280 ALA A N 1
ATOM 3940 C CA . ALA A 1 280 ? 3.761 52.404 25.506 1.00 17.40 280 ALA A CA 1
ATOM 3941 C C . ALA A 1 280 ? 4.388 53.770 25.725 1.00 16.77 280 ALA A C 1
ATOM 3942 O O . ALA A 1 280 ? 4.442 54.253 26.850 1.00 19.44 280 ALA A O 1
ATOM 3949 N N . V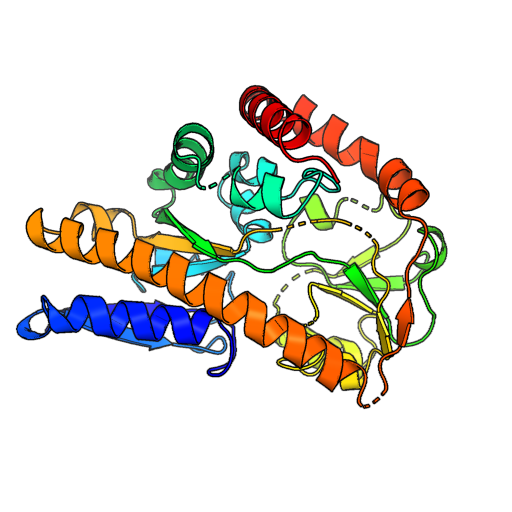AL A 1 281 ? 4.886 54.385 24.667 1.00 16.98 281 VAL A N 1
ATOM 3950 C CA . VAL A 1 281 ? 5.589 55.645 24.842 1.00 19.29 281 VAL A CA 1
ATOM 3951 C C . VAL A 1 281 ? 4.606 56.748 25.258 1.00 22.11 281 VAL A C 1
ATOM 3952 O O . VAL A 1 281 ? 4.928 57.601 26.086 1.00 23.11 281 VAL A O 1
ATOM 3965 N N . ASP A 1 282 ? 3.386 56.691 24.729 1.00 21.73 282 ASP A N 1
ATOM 3966 C CA . ASP A 1 282 ? 2.317 57.601 25.168 1.00 28.37 282 ASP A CA 1
ATOM 3967 C C . ASP A 1 282 ? 2.021 57.418 26.646 1.00 24.74 282 ASP A C 1
ATOM 3968 O O . ASP A 1 282 ? 1.949 58.395 27.397 1.00 24.90 282 ASP A O 1
ATOM 3977 N N . LYS A 1 283 ? 1.852 56.167 27.078 1.00 22.07 283 LYS A N 1
ATOM 3978 C CA . LYS A 1 283 ? 1.604 55.899 28.485 1.00 22.81 283 LYS A CA 1
ATOM 3979 C C . LYS A 1 283 ? 2.795 56.306 29.354 1.00 24.01 283 LYS A C 1
ATOM 3980 O O . LYS A 1 283 ? 2.618 56.732 30.504 1.00 23.79 283 LYS A O 1
ATOM 3999 N N . ALA A 1 284 ? 4.009 56.149 28.826 1.00 19.67 284 ALA A N 1
ATOM 4000 C CA . ALA A 1 284 ? 5.202 56.496 29.588 1.00 19.08 284 ALA A CA 1
ATOM 4001 C C . ALA A 1 284 ? 5.248 58.001 29.833 1.00 19.65 284 ALA A C 1
ATOM 4002 O O . ALA A 1 284 ? 5.562 58.463 30.942 1.00 20.50 284 ALA A O 1
ATOM 4009 N N . LYS A 1 285 ? 4.912 58.778 28.822 1.00 20.67 285 LYS A N 1
ATOM 4010 C CA . LYS A 1 285 ? 4.948 60.230 28.991 1.00 19.63 285 LYS A CA 1
ATOM 4011 C C . LYS A 1 285 ? 3.976 60.648 30.098 1.00 22.07 285 LYS A C 1
ATOM 4012 O O . LYS A 1 285 ? 4.296 61.508 30.909 1.00 22.30 285 LYS A O 1
ATOM 4031 N N . GLU A 1 286 ? 2.796 60.032 30.128 1.00 20.88 286 GLU A N 1
ATOM 4032 C CA . GLU A 1 286 ? 1.776 60.388 31.107 1.00 23.15 286 GLU A CA 1
ATOM 4033 C C . GLU A 1 286 ? 2.202 59.971 32.517 1.00 23.92 286 GLU A C 1
ATOM 4034 O O . GLU A 1 286 ? 2.081 60.744 33.483 1.00 23.56 286 GLU A O 1
ATOM 4046 N N . LYS A 1 287 ? 2.705 58.752 32.642 1.00 21.90 287 LYS A N 1
ATOM 4047 C CA . LYS A 1 287 ? 3.143 58.237 33.924 1.00 20.46 287 LYS A CA 1
ATOM 4048 C C . LYS A 1 287 ? 4.333 59.059 34.457 1.00 19.43 287 LYS A C 1
ATOM 4049 O O . LYS A 1 287 ? 4.398 59.371 35.648 1.00 20.70 287 LYS A O 1
ATOM 4068 N N . ALA A 1 288 ? 5.252 59.438 33.570 1.00 17.89 288 ALA A N 1
ATOM 4069 C CA . ALA A 1 288 ? 6.374 60.302 33.971 1.00 17.44 288 ALA A CA 1
ATOM 4070 C C . ALA A 1 288 ? 5.864 61.633 34.535 1.00 18.29 288 ALA A C 1
ATOM 4071 O O . ALA A 1 288 ? 6.317 62.103 35.584 1.00 18.75 288 ALA A O 1
ATOM 4078 N N . SER A 1 289 ? 4.898 62.235 33.856 1.00 19.84 289 SER A N 1
ATOM 4079 C CA . SER A 1 289 ? 4.300 63.461 34.368 1.00 22.28 289 SER A CA 1
ATOM 4080 C C . SER A 1 289 ? 3.740 63.241 35.772 1.00 23.84 289 SER A C 1
ATOM 4081 O O . SER A 1 289 ? 3.963 64.039 36.676 1.00 24.25 289 SER A O 1
ATOM 4089 N N . GLU A 1 290 ? 3.043 62.129 35.966 1.00 24.35 290 GLU A N 1
ATOM 4090 C CA . GLU A 1 290 ? 2.430 61.843 37.246 1.00 25.76 290 GLU A CA 1
ATOM 4091 C C . GLU A 1 290 ? 3.475 61.608 38.335 1.00 23.60 290 GLU A C 1
ATOM 4092 O O . GLU A 1 290 ? 3.217 61.897 39.501 1.00 28.49 290 GLU A O 1
ATOM 4121 N N . GLY A 1 292 ? 6.163 63.268 38.556 1.00 19.60 292 GLY A N 1
ATOM 4122 C CA . GLY A 1 292 ? 6.816 64.533 38.842 1.00 21.68 292 GLY A CA 1
ATOM 4123 C C . GLY A 1 292 ? 7.891 64.933 37.849 1.00 20.58 292 GLY A C 1
ATOM 4124 O O . GLY A 1 292 ? 8.618 65.901 38.066 1.00 17.97 292 GLY A O 1
ATOM 4128 N N . VAL A 1 293 ? 8.015 64.206 36.744 1.00 14.67 293 VAL A N 1
ATOM 4129 C CA . VAL A 1 293 ? 9.010 64.604 35.763 1.00 15.79 293 VAL A CA 1
ATOM 4130 C C . VAL A 1 293 ? 8.540 65.845 35.032 1.00 19.64 293 VAL A C 1
ATOM 4131 O O . VAL A 1 293 ? 7.386 65.950 34.598 1.00 20.13 293 VAL A O 1
ATOM 4144 N N . GLU A 1 294 ? 9.452 66.787 34.892 1.00 15.67 294 GLU A N 1
ATOM 4145 C CA . GLU A 1 294 ? 9.229 67.964 34.087 1.00 15.63 294 GLU A CA 1
ATOM 4146 C C . GLU A 1 294 ? 9.871 67.823 32.727 1.00 18.19 294 GLU A C 1
ATOM 4147 O O . GLU A 1 294 ? 11.075 67.550 32.601 1.00 18.61 294 GLU A O 1
ATOM 4159 N N . PHE A 1 295 ? 9.065 67.986 31.686 1.00 18.05 295 PHE A N 1
ATOM 4160 C CA . PHE A 1 295 ? 9.571 67.922 30.333 1.00 16.95 295 PHE A CA 1
ATOM 4161 C C . PHE A 1 295 ? 9.955 69.322 29.864 1.00 21.82 295 PHE A C 1
ATOM 4162 O O . PHE A 1 295 ? 9.217 70.287 30.055 1.00 23.68 295 PHE A O 1
ATOM 4179 N N . ILE A 1 296 ? 11.152 69.420 29.317 1.00 15.67 296 ILE A N 1
ATOM 4180 C CA . ILE A 1 296 ? 11.689 70.648 28.759 1.00 16.62 296 ILE A CA 1
ATOM 4181 C C . ILE A 1 296 ? 11.874 70.495 27.251 1.00 18.56 296 ILE A C 1
ATOM 4182 O O . ILE A 1 296 ? 12.188 69.398 26.768 1.00 18.25 296 ILE A O 1
ATOM 4198 N N . TYR A 1 297 ? 11.637 71.592 26.513 1.00 18.31 297 TYR A N 1
ATOM 4199 C CA . TYR A 1 297 ? 11.720 71.591 25.050 1.00 20.81 297 TYR A CA 1
ATOM 4200 C C . TYR A 1 297 ? 12.756 72.595 24.601 1.00 22.84 297 TYR A C 1
ATOM 4201 O O . TYR A 1 297 ? 12.416 73.723 24.216 1.00 22.55 297 TYR A O 1
ATOM 4219 N N . PRO A 1 298 ? 14.036 72.206 24.661 1.00 17.17 298 PRO A N 1
ATOM 4220 C CA . PRO A 1 298 ? 15.110 73.153 24.390 1.00 21.59 298 PRO A CA 1
ATOM 4221 C C . PRO A 1 298 ? 15.270 73.426 22.901 1.00 21.02 298 PRO A C 1
ATOM 4222 O O . PRO A 1 298 ? 14.828 72.648 22.055 1.00 22.35 298 PRO A O 1
ATOM 4233 N N . ASP A 1 299 ? 15.919 74.538 22.599 1.00 23.61 299 ASP A N 1
ATOM 4234 C CA . ASP A 1 299 ? 16.375 74.828 21.258 1.00 22.93 299 ASP A CA 1
ATOM 4235 C C . ASP A 1 299 ? 17.396 73.758 20.867 1.00 23.31 299 ASP A C 1
ATOM 4236 O O . ASP A 1 299 ? 18.415 73.593 21.531 1.00 24.87 299 ASP A O 1
ATOM 4245 N N . GLN A 1 300 ? 17.113 73.012 19.808 1.00 24.06 300 GLN A N 1
ATOM 4246 C CA . GLN A 1 300 ? 18.015 71.941 19.388 1.00 21.45 300 GLN A CA 1
ATOM 4247 C C . GLN A 1 300 ? 19.263 72.439 18.670 1.00 22.73 300 GLN A C 1
ATOM 4248 O O . GLN A 1 300 ? 20.292 71.757 18.678 1.00 22.36 300 GLN A O 1
ATOM 4262 N N . LYS A 1 301 ? 19.200 73.629 18.058 1.00 20.81 301 LYS A N 1
ATOM 4263 C CA . LYS A 1 301 ? 20.319 74.084 17.213 1.00 21.86 301 LYS A CA 1
ATOM 4264 C C . LYS A 1 301 ? 21.690 74.083 17.914 1.00 21.00 301 LYS A C 1
ATOM 4265 O O . LYS A 1 301 ? 22.683 73.639 17.332 1.00 25.24 301 LYS A O 1
ATOM 4284 N N . PRO A 1 302 ? 21.758 74.552 19.174 1.00 21.29 302 PRO A N 1
ATOM 4285 C CA . PRO A 1 302 ? 23.081 74.521 19.803 1.00 20.72 302 PRO A CA 1
ATOM 4286 C C . PRO A 1 302 ? 23.625 73.096 20.008 1.00 22.37 302 PRO A C 1
ATOM 4287 O O . PRO A 1 302 ? 24.844 72.893 19.956 1.00 21.74 302 PRO A O 1
ATOM 4298 N N . PHE A 1 303 ? 22.744 72.122 20.215 1.00 20.73 303 PHE A N 1
ATOM 4299 C CA . PHE A 1 303 ? 23.184 70.730 20.346 1.00 18.01 303 PHE A CA 1
ATOM 4300 C C . PHE A 1 303 ? 23.688 70.243 18.985 1.00 18.86 303 PHE A C 1
ATOM 4301 O O . PHE A 1 303 ? 24.761 69.662 18.878 1.00 19.09 303 PHE A O 1
ATOM 4318 N N . VAL A 1 304 ? 22.918 70.521 17.938 1.00 18.90 304 VAL A N 1
ATOM 4319 C CA . VAL A 1 304 ? 23.278 70.109 16.579 1.00 18.26 304 VAL A CA 1
ATOM 4320 C C . VAL A 1 304 ? 24.658 70.641 16.244 1.00 22.20 304 VAL A C 1
ATOM 4321 O O . VAL A 1 304 ? 25.521 69.909 15.791 1.00 21.42 304 VAL A O 1
ATOM 4334 N N . ASP A 1 305 ? 24.877 71.925 16.499 1.00 21.46 305 ASP A N 1
ATOM 4335 C CA . ASP A 1 305 ? 26.135 72.560 16.124 1.00 24.10 305 ASP A CA 1
ATOM 4336 C C . ASP A 1 305 ? 27.309 72.007 16.942 1.00 22.04 305 ASP A C 1
ATOM 4337 O O . ASP A 1 305 ? 28.414 71.814 16.405 1.00 23.31 305 ASP A O 1
ATOM 4346 N N . ALA A 1 306 ? 27.075 71.710 18.221 1.00 21.83 306 ALA A N 1
ATOM 4347 C CA . ALA A 1 306 ? 28.132 71.197 19.090 1.00 21.23 306 ALA A CA 1
ATOM 4348 C C . ALA A 1 306 ? 28.615 69.827 18.641 1.00 22.44 306 ALA A C 1
ATOM 4349 O O . ALA A 1 306 ? 29.798 69.515 18.764 1.00 23.71 306 ALA A O 1
ATOM 4356 N N . VAL A 1 307 ? 27.698 68.980 18.182 1.00 20.90 307 VAL A N 1
ATOM 4357 C CA . VAL A 1 307 ? 28.069 67.610 17.833 1.00 20.89 307 VAL A CA 1
ATOM 4358 C C . VAL A 1 307 ? 28.281 67.362 16.340 1.00 22.37 307 VAL A C 1
ATOM 4359 O O . VAL A 1 307 ? 28.654 66.244 15.952 1.00 22.31 307 VAL A O 1
ATOM 4372 N N . ALA A 1 308 ? 28.091 68.396 15.511 1.00 23.43 308 ALA A N 1
ATOM 4373 C CA . ALA A 1 308 ? 28.299 68.274 14.065 1.00 27.11 308 ALA A CA 1
ATOM 4374 C C . ALA A 1 308 ? 29.663 67.676 13.682 1.00 25.96 308 ALA A C 1
ATOM 4375 O O . ALA A 1 308 ? 29.749 66.858 12.756 1.00 25.28 308 ALA A O 1
ATOM 4382 N N . PRO A 1 309 ? 30.737 68.059 14.394 1.00 24.77 309 PRO A N 1
ATOM 4383 C CA . PRO A 1 309 ? 32.036 67.471 14.039 1.00 25.61 309 PRO A CA 1
ATOM 4384 C C . PRO A 1 309 ? 32.067 65.951 14.108 1.00 27.21 309 PRO A C 1
ATOM 4385 O O . PRO A 1 309 ? 32.844 65.323 13.406 1.00 24.74 309 PRO A O 1
ATOM 4396 N N . LEU A 1 310 ? 31.230 65.353 14.941 1.00 24.97 310 LEU A N 1
ATOM 4397 C CA . LEU A 1 310 ? 31.210 63.906 15.048 1.00 20.41 310 LEU A CA 1
ATOM 4398 C C . LEU A 1 310 ? 30.822 63.243 13.733 1.00 20.39 310 LEU A C 1
ATOM 4399 O O . LEU A 1 310 ? 31.432 62.263 13.314 1.00 22.10 310 LEU A O 1
ATOM 4415 N N . THR A 1 311 ? 29.802 63.778 13.080 1.00 19.81 311 THR A N 1
ATOM 4416 C CA . THR A 1 311 ? 29.375 63.237 11.797 1.00 22.43 311 THR A CA 1
ATOM 4417 C C . THR A 1 311 ? 30.469 63.410 10.753 1.00 23.17 311 THR A C 1
ATOM 4418 O O . THR A 1 311 ? 30.747 62.489 9.974 1.00 23.60 311 THR A O 1
ATOM 4429 N N . LYS A 1 312 ? 31.084 64.588 10.730 1.00 22.09 312 LYS A N 1
ATOM 4430 C CA . LYS A 1 312 ? 32.191 64.842 9.812 1.00 23.77 312 LYS A CA 1
ATOM 4431 C C . LYS A 1 312 ? 33.320 63.839 10.032 1.00 22.79 312 LYS A C 1
ATOM 4432 O O . LYS A 1 312 ? 33.859 63.294 9.075 1.00 25.44 312 LYS A O 1
ATOM 4451 N N . GLU A 1 313 ? 33.664 63.594 11.298 1.00 22.91 313 GLU A N 1
ATOM 4452 C CA . GLU A 1 313 ? 34.773 62.723 11.657 1.00 25.52 313 GLU A CA 1
ATOM 4453 C C . GLU A 1 313 ? 34.471 61.286 11.293 1.00 24.46 313 GLU A C 1
ATOM 4454 O O . GLU A 1 313 ? 35.315 60.570 10.782 1.00 26.56 313 GLU A O 1
ATOM 4466 N N . VAL A 1 314 ? 33.259 60.855 11.597 1.00 22.91 314 VAL A N 1
ATOM 4467 C CA . VAL A 1 314 ? 32.876 59.459 11.396 1.00 20.47 314 VAL A CA 1
ATOM 4468 C C . VAL A 1 314 ? 32.849 59.169 9.908 1.00 23.71 314 VAL A C 1
ATOM 4469 O O . VAL A 1 314 ? 33.368 58.142 9.453 1.00 24.08 314 VAL A O 1
ATOM 4482 N N . LEU A 1 315 ? 32.264 60.076 9.131 1.00 20.81 315 LEU A N 1
ATOM 4483 C CA . LEU A 1 315 ? 32.163 59.851 7.693 1.00 23.21 315 LEU A CA 1
ATOM 4484 C C . LEU A 1 315 ? 33.540 59.865 7.035 1.00 26.50 315 LEU A C 1
ATOM 4485 O O . LEU A 1 315 ? 33.822 59.059 6.133 1.00 29.34 315 LEU A O 1
ATOM 4501 N N . GLU A 1 316 ? 34.401 60.775 7.478 1.00 25.32 316 GLU A N 1
ATOM 4502 C CA . GLU A 1 316 ? 35.744 60.882 6.898 1.00 30.67 316 GLU A CA 1
ATOM 4503 C C . GLU A 1 316 ? 36.571 59.639 7.163 1.00 28.63 316 GLU A C 1
ATOM 4504 O O . GLU A 1 316 ? 37.396 59.253 6.337 1.00 29.90 316 GLU A O 1
ATOM 4516 N N . ARG A 1 317 ? 36.367 59.015 8.315 1.00 29.97 317 ARG A N 1
ATOM 4517 C CA . ARG A 1 317 ? 37.194 57.887 8.707 1.00 24.81 317 ARG A CA 1
ATOM 4518 C C . ARG A 1 317 ? 36.729 56.582 8.100 1.00 30.73 317 ARG A C 1
ATOM 4519 O O . ARG A 1 317 ? 37.518 55.657 7.937 1.00 37.77 317 ARG A O 1
ATOM 4540 N N . ASN A 1 318 ? 35.452 56.508 7.752 1.00 22.68 318 ASN A N 1
ATOM 4541 C CA . ASN A 1 318 ? 34.870 55.256 7.287 1.00 20.18 318 ASN A CA 1
ATOM 4542 C C . ASN A 1 318 ? 34.167 55.465 5.942 1.00 20.49 318 ASN A C 1
ATOM 4543 O O . ASN A 1 318 ? 33.002 55.864 5.891 1.00 22.80 318 ASN A O 1
ATOM 4554 N N . ASP A 1 319 ? 34.873 55.203 4.855 1.00 21.50 319 ASP A N 1
ATOM 4555 C CA . ASP A 1 319 ? 34.308 55.493 3.536 1.00 21.42 319 ASP A CA 1
ATOM 4556 C C . ASP A 1 319 ? 33.216 54.518 3.095 1.00 23.02 319 ASP A C 1
ATOM 4557 O O . ASP A 1 319 ? 32.608 54.712 2.052 1.00 24.81 319 ASP A O 1
ATOM 4566 N N . LYS A 1 320 ? 32.928 53.501 3.896 1.00 25.13 320 LYS A N 1
ATOM 4567 C CA . LYS A 1 320 ? 31.774 52.662 3.601 1.00 24.76 320 LYS A CA 1
ATOM 4568 C C . LYS A 1 320 ? 30.463 53.420 3.802 1.00 22.60 320 LYS A C 1
ATOM 4569 O O . LYS A 1 320 ? 29.427 53.055 3.247 1.00 23.14 320 LYS A O 1
ATOM 4588 N N . LEU A 1 321 ? 30.499 54.480 4.597 1.00 18.78 321 LEU A N 1
ATOM 4589 C CA . LEU A 1 321 ? 29.265 55.070 5.090 1.00 22.29 321 LEU A CA 1
ATOM 4590 C C . LEU A 1 321 ? 28.575 56.036 4.122 1.00 23.30 321 LEU A C 1
ATOM 4591 O O . LEU A 1 321 ? 27.356 56.137 4.110 1.00 24.27 321 LEU A O 1
ATOM 4607 N N . ALA A 1 322 ? 29.358 56.754 3.334 1.00 23.59 322 ALA A N 1
ATOM 4608 C CA . ALA A 1 322 ? 28.827 57.819 2.493 1.00 20.10 322 ALA A CA 1
ATOM 4609 C C . ALA A 1 322 ? 27.583 57.408 1.694 1.00 21.48 322 ALA A C 1
ATOM 4610 O O . ALA A 1 322 ? 26.612 58.138 1.660 1.00 21.51 322 ALA A O 1
ATOM 4617 N N . PRO A 1 323 ? 27.611 56.249 1.026 1.00 21.69 323 PRO A N 1
ATOM 4618 C CA . PRO A 1 323 ? 26.435 55.948 0.197 1.00 22.47 323 PRO A CA 1
ATOM 4619 C C . PRO A 1 323 ? 25.164 55.673 1.014 1.00 20.91 323 PRO A C 1
ATOM 4620 O O . PRO A 1 323 ? 24.051 55.952 0.543 1.00 22.14 323 PRO A O 1
ATOM 4631 N N . PHE A 1 324 ? 25.330 55.152 2.227 1.00 22.23 324 PHE A N 1
ATOM 4632 C CA . PHE A 1 324 ? 24.204 54.976 3.144 1.00 22.23 324 PHE A CA 1
ATOM 4633 C C . PHE A 1 324 ? 23.694 56.333 3.615 1.00 21.17 324 PHE A C 1
ATOM 4634 O O . PHE A 1 324 ? 22.484 56.597 3.641 1.00 22.53 324 PHE A O 1
ATOM 4651 N N . TYR A 1 325 ? 24.632 57.196 3.984 1.00 22.46 325 TYR A N 1
ATOM 4652 C CA . TYR A 1 325 ? 24.289 58.565 4.363 1.00 24.13 325 TYR A CA 1
ATOM 4653 C C . TYR A 1 325 ? 23.541 59.288 3.250 1.00 23.89 325 TYR A C 1
ATOM 4654 O O . TYR A 1 325 ? 22.541 59.947 3.522 1.00 24.43 325 TYR A O 1
ATOM 4672 N N . ASP A 1 326 ? 24.009 59.145 1.999 1.00 22.19 326 ASP A N 1
ATOM 4673 C CA . ASP A 1 326 ? 23.320 59.756 0.847 1.00 22.69 326 ASP A CA 1
ATOM 4674 C C . ASP A 1 326 ? 21.879 59.280 0.742 1.00 26.00 326 ASP A C 1
ATOM 4675 O O . ASP A 1 326 ? 20.966 60.076 0.491 1.00 25.87 326 ASP A O 1
ATOM 4684 N N . ALA A 1 327 ? 21.682 57.980 0.916 1.00 23.18 327 ALA A N 1
ATOM 4685 C CA . ALA A 1 327 ? 20.366 57.391 0.778 1.00 26.21 327 ALA A CA 1
ATOM 4686 C C . ALA A 1 327 ? 19.455 57.896 1.884 1.00 26.56 327 ALA A C 1
ATOM 4687 O O . ALA A 1 327 ? 18.283 58.171 1.659 1.00 27.78 327 ALA A O 1
ATOM 4694 N N . ILE A 1 328 ? 20.005 58.017 3.087 1.00 22.42 328 ILE A N 1
ATOM 4695 C CA . ILE A 1 328 ? 19.249 58.549 4.226 1.00 22.57 328 ILE A CA 1
ATOM 4696 C C . ILE A 1 328 ? 18.809 59.984 3.948 1.00 25.99 328 ILE A C 1
ATOM 4697 O O . ILE A 1 328 ? 17.675 60.374 4.256 1.00 25.04 328 ILE A O 1
ATOM 4713 N N . GLN A 1 329 ? 19.689 60.770 3.339 1.00 24.40 329 GLN A N 1
ATOM 4714 C CA . GLN A 1 329 ? 19.323 62.139 3.003 1.00 25.47 329 GLN A CA 1
ATOM 4715 C C . GLN A 1 329 ? 18.138 62.208 2.051 1.00 30.57 329 GLN A C 1
ATOM 4716 O O . GLN A 1 329 ? 17.320 63.126 2.144 1.00 29.42 329 GLN A O 1
ATOM 4730 N N . LYS A 1 330 ? 18.020 61.253 1.139 1.00 26.71 330 LYS A N 1
ATOM 4731 C CA . LYS A 1 330 ? 16.884 61.277 0.236 1.00 32.41 330 LYS A CA 1
ATOM 4732 C C . LYS A 1 330 ? 15.600 61.073 1.033 1.00 30.31 330 LYS A C 1
ATOM 4733 O O . LYS A 1 330 ? 14.583 61.720 0.781 1.00 30.56 330 LYS A O 1
ATOM 4752 N N . TYR A 1 331 ? 15.643 60.177 2.007 1.00 28.46 331 TYR A N 1
ATOM 4753 C CA . TYR A 1 331 ? 14.481 59.967 2.845 1.00 24.29 331 TYR A CA 1
ATOM 4754 C C . TYR A 1 331 ? 14.207 61.193 3.706 1.00 28.85 331 TYR A C 1
ATOM 4755 O O . TYR A 1 331 ? 13.049 61.516 3.973 1.00 26.57 331 TYR A O 1
ATOM 4773 N N . ASN A 1 332 ? 15.259 61.880 4.146 1.00 26.10 332 ASN A N 1
ATOM 4774 C CA . ASN A 1 332 ? 15.062 63.097 4.938 1.00 25.05 332 ASN A CA 1
ATOM 4775 C C . ASN A 1 332 ? 14.324 64.138 4.107 1.00 28.95 332 ASN A C 1
ATOM 4776 O O . ASN A 1 332 ? 13.484 64.877 4.616 1.00 28.81 332 ASN A O 1
ATOM 4787 N N . GLU A 1 333 ? 14.647 64.184 2.821 1.00 29.26 333 GLU A N 1
ATOM 4788 C CA . GLU A 1 333 ? 14.001 65.134 1.906 1.00 32.75 333 GLU A CA 1
ATOM 4789 C C . GLU A 1 333 ? 12.538 64.785 1.633 1.00 33.90 333 GLU A C 1
ATOM 4790 O O . GLU A 1 333 ? 11.682 65.666 1.535 1.00 35.11 333 GLU A O 1
ATOM 4802 N N . GLU A 1 334 ? 12.265 63.496 1.500 1.00 31.41 334 GLU A N 1
ATOM 4803 C CA . GLU A 1 334 ? 10.918 62.999 1.245 1.00 31.25 334 GLU A CA 1
ATOM 4804 C C . GLU A 1 334 ? 10.027 63.112 2.487 1.00 37.11 334 GLU A C 1
ATOM 4805 O O . GLU A 1 334 ? 8.820 63.333 2.375 1.00 33.35 334 GLU A O 1
ATOM 4817 N N . TYR A 1 335 ? 10.614 62.963 3.672 1.00 32.71 335 TYR A N 1
ATOM 4818 C CA . TYR A 1 335 ? 9.846 63.028 4.921 1.00 30.02 335 TYR A CA 1
ATOM 4819 C C . TYR A 1 335 ? 10.480 64.003 5.899 1.00 32.03 335 TYR A C 1
ATOM 4820 O O . TYR A 1 335 ? 11.067 63.601 6.905 1.00 30.03 335 TYR A O 1
ATOM 4838 N N . PRO A 1 336 ? 10.374 65.300 5.614 1.00 31.26 336 PRO A N 1
ATOM 4839 C CA . PRO A 1 336 ? 11.007 66.293 6.480 1.00 33.47 336 PRO A CA 1
ATOM 4840 C C . PRO A 1 336 ? 10.250 66.490 7.776 1.00 34.64 336 PRO A C 1
ATOM 4841 O O . PRO A 1 336 ? 9.150 65.959 7.942 1.00 37.64 336 PRO A O 1
ATOM 4852 N N . ALA A 1 337 ? 10.853 67.233 8.693 1.00 34.80 337 ALA A N 1
ATOM 4853 C CA . ALA A 1 337 ? 10.202 67.588 9.939 1.00 40.85 337 ALA A CA 1
ATOM 4854 C C . ALA A 1 337 ? 8.942 68.406 9.648 1.00 46.65 337 ALA A C 1
ATOM 4855 O O . ALA A 1 337 ? 7.847 68.038 10.071 1.00 54.83 337 ALA A O 1
#

Nearest PDB structures (foldseek):
  4pf8-assembly2_B  TM=9.461E-01  e=6.526E-32  Sulfitobacter sp. NAS-14.1
  4p1l-assembly2_B  TM=9.610E-01  e=2.355E-31  Chromohalobacter israelensis DSM 3043
  4x8r-assembly2_B  TM=9.534E-01  e=7.477E-31  Cereibacter sphaeroides ATCC 17029
  4ovq-assembly1_A  TM=9.619E-01  e=3.966E-30  Roseobacter denitrificans OCh 114
  4xeq-assembly4_D  TM=9.385E-01  e=2.804E-25  Nitratidesulfovibrio vulgaris RCH1

Organism: Anaerococcus prevotii (strain ATCC 9321 / DSM 20548 / JCM 6508 / NCTC 11806 / PC1) (NCBI:txid525919)

CATH classification: 3.40.190.170

Secondary structure (DSSP, 8-state):
-EEEEEE-SS-TTSHHHHHHHHHHHHHHHHHTTTEEEEEE-TTBTBSS---HHHHHTSSSEEEEEHHHHTTT-GGGGGGG-TT--SSHHHHHH---HHHHHHHHTTTGGGTEEEEEEE-----EEEESSS--SSGGGGTT-EEE--S-HHHH--TTS-EEE--GGGHHHHHHHTS-SEEEE----STT-GGGT--EEE------EEEEEEHHHHHHS-HHHHHHHHHHHHHHHHHHHHHHHHHHHHHHHHHH--PEEE---SHHHHHHHHHHHHHHHHH-TTSHHHHHHHHHHHHHS--